Protein AF-A0A378MZR2-F1 (afdb_monomer)

Secondary structure (DSSP, 8-state):
----SBHHHHS-SSPPP---SSS--GGGS----SB-GGGHHHHHHHHTTS-HHHHHHHT-EEPPSSTTSPPEES---HHHHHHHHHHHHHHHHHHHHHHHHTTSS-HHHHHHHHHHHHHSS-HHHHHHHHHHHHHHT-S-HHHHHHHHHHHHHHHHHH-EEEE-TT-SSHHHHEEEE--HHHHHHHHHHHHHHIIIIISSHHHHHHHHHHT--

Foldseek 3Di:
DAALEEQVQFAFQDEDDDDPDPDDDCVSGADGDHHYPVCVVVSCVVCVVFDPQQSVLQHDWAQDPDSHHTIGGPFDWAVNLVVVLVVLLCLLQVLLLVCLVVVLDDLVLCVVLLVQQCVALAPPCVVCSVQQSDQCNDPDPVSVVVSSVVLSCVSVVQKDWDADVSGPDPRGGIHIDGDRRSVSNSVSSNVSSCVRPVVDPVNVVVVVVVPPD

Nearest PDB structures (foldseek):
  7lwz-assembly1_E  TM=9.507E-01  e=2.113E-16  Vibrio cholerae O1 biovar El Tor str. N16961
  7lwz-assembly1_A  TM=9.305E-01  e=2.373E-16  Vibrio cholerae O1 biovar El Tor str. N16961
  7lwz-assembly1_C  TM=9.428E-01  e=2.421E-15  Vibrio cholerae O1 biovar El Tor str. N16961
  7lwz-assembly1_D  TM=9.342E-01  e=4.326E-15  Vibrio cholerae O1 biovar El Tor str. N16961
  7lwz-assembly1_F  TM=9.477E-01  e=1.230E-14  Vibrio cholerae O1 biovar El Tor str. N16961

Sequence (213 aa):
MKYPALLSQTSPIEPAEMSEARHINLHHFPQSKGIFDDNNHFFEWVLAPLSEKDRRQFCTVQPNQDPKQPNKTQYKSLDCSIMELADDIAYGVHDLEDAIVGGMVTPQSWQNAEKLLAECQSDWVKQRLPEIREKLFSQHRYERKDVIGALVNHFITNVRWKALPEFDEPLLRYNAYLPESVACVLKILKDFVYQYVICDAKTQRVERKGNAF

Radius of gyration: 20.78 Å; Cα contacts (8 Å, |Δi|>4): 276; chains: 1; bounding box: 50×41×52 Å

Solvent-accessible surface area (backbone atoms only — not comparable to full-atom values): 11816 Å² total; per-residue (Å²): 92,65,46,48,40,42,32,84,74,12,41,35,82,46,63,68,80,85,69,91,56,99,68,82,67,63,89,70,54,69,83,55,61,42,39,56,66,92,48,43,70,60,52,51,58,71,48,62,84,50,52,74,65,42,45,56,59,44,44,35,66,46,77,45,93,50,49,58,38,40,22,42,60,75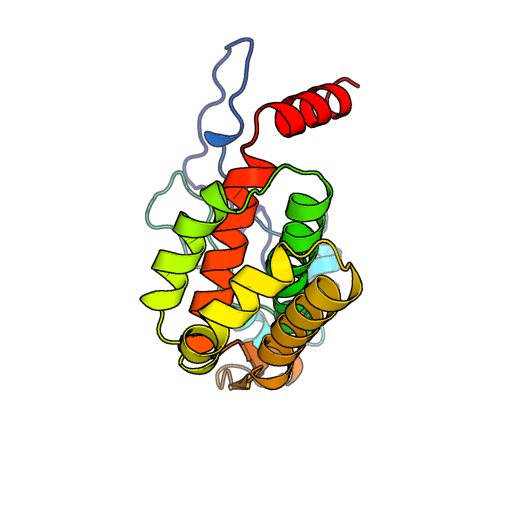,41,47,22,26,70,36,32,44,50,51,50,51,52,50,51,43,54,20,47,52,49,40,51,50,31,43,75,69,63,60,46,48,82,74,65,44,49,62,54,52,52,54,45,63,72,46,74,29,65,73,53,45,77,40,43,69,58,46,58,54,27,62,71,42,93,48,67,67,46,24,50,49,46,50,50,50,51,54,49,54,54,63,75,48,55,42,78,44,78,41,87,88,36,84,54,70,58,54,17,30,34,51,45,58,52,69,40,56,40,51,53,49,49,51,38,33,54,50,35,43,56,51,52,63,65,27,75,69,49,52,55,53,53,60,58,70,72,69,118

pLDDT: mean 88.22, std 13.67, range [34.03, 97.5]

Structure (mmCIF, N/CA/C/O backbone):
data_AF-A0A378MZR2-F1
#
_entry.id   AF-A0A378MZR2-F1
#
loop_
_atom_site.group_PDB
_atom_site.id
_atom_site.type_symbol
_atom_site.label_atom_id
_atom_site.label_alt_id
_atom_site.label_comp_id
_atom_site.label_asym_id
_atom_site.label_entity_id
_atom_site.label_seq_id
_atom_site.pdbx_PDB_ins_code
_atom_site.Cartn_x
_atom_site.Cartn_y
_atom_site.Cartn_z
_atom_site.occupancy
_atom_site.B_iso_or_equiv
_atom_site.auth_seq_id
_atom_site.auth_comp_id
_atom_site.auth_asym_id
_atom_site.auth_atom_id
_atom_site.pdbx_PDB_model_num
ATOM 1 N N . MET A 1 1 ? 12.060 -9.135 -7.998 1.00 89.56 1 MET A N 1
ATOM 2 C CA . MET A 1 1 ? 12.756 -7.828 -8.040 1.00 89.56 1 MET A CA 1
ATOM 3 C C . MET A 1 1 ? 11.763 -6.665 -7.992 1.00 89.56 1 MET A C 1
ATOM 5 O O . MET A 1 1 ? 10.862 -6.592 -8.823 1.00 89.56 1 MET A O 1
ATOM 9 N N . LYS A 1 2 ? 11.934 -5.766 -7.009 1.00 90.50 2 LYS A N 1
ATOM 10 C CA . LYS A 1 2 ? 11.019 -4.644 -6.717 1.00 90.50 2 LYS A CA 1
ATOM 11 C C . LYS A 1 2 ? 11.251 -3.419 -7.610 1.00 90.50 2 LYS A C 1
ATOM 13 O O . LYS A 1 2 ? 10.288 -2.823 -8.077 1.00 90.50 2 LYS A O 1
ATOM 18 N N . TYR A 1 3 ? 12.518 -3.077 -7.855 1.00 94.12 3 TYR A N 1
ATOM 19 C CA . TYR A 1 3 ? 12.933 -1.951 -8.699 1.00 94.12 3 TYR A CA 1
ATOM 20 C C . TYR A 1 3 ? 13.910 -2.458 -9.773 1.00 94.12 3 TYR A C 1
ATOM 22 O O . TYR A 1 3 ? 15.106 -2.552 -9.502 1.00 94.12 3 TYR A O 1
ATOM 30 N N . PRO A 1 4 ? 13.422 -2.855 -10.962 1.00 93.88 4 PRO A N 1
ATOM 31 C CA . PRO A 1 4 ? 14.244 -3.412 -12.038 1.00 93.88 4 PRO A CA 1
ATOM 32 C C . PRO A 1 4 ? 15.029 -2.358 -12.832 1.00 93.88 4 PRO A C 1
ATOM 34 O O . PRO A 1 4 ? 14.981 -2.336 -14.057 1.00 93.88 4 PRO A O 1
ATOM 37 N N . ALA A 1 5 ? 15.751 -1.475 -12.149 1.00 95.50 5 ALA A N 1
ATOM 38 C CA . ALA A 1 5 ? 16.584 -0.456 -12.779 1.00 95.50 5 ALA A CA 1
ATOM 39 C C . ALA A 1 5 ? 17.803 -0.132 -11.917 1.00 95.50 5 ALA A C 1
ATOM 41 O O . ALA A 1 5 ? 17.780 -0.315 -10.694 1.00 95.50 5 ALA A O 1
ATOM 42 N N . LEU A 1 6 ? 18.846 0.391 -12.558 1.00 95.25 6 LEU A N 1
ATOM 43 C CA . LEU A 1 6 ? 20.007 0.923 -11.852 1.00 95.25 6 LEU A CA 1
ATOM 44 C C . LEU A 1 6 ? 19.692 2.291 -11.232 1.00 95.25 6 LEU A C 1
ATOM 46 O O . LEU A 1 6 ? 18.785 3.014 -11.664 1.00 95.25 6 LEU A O 1
ATOM 50 N N . LEU A 1 7 ? 20.443 2.660 -10.198 1.00 92.88 7 LEU A N 1
ATOM 51 C CA . LEU A 1 7 ? 20.248 3.918 -9.484 1.00 92.88 7 LEU A CA 1
ATOM 52 C C . LEU A 1 7 ? 20.546 5.126 -10.383 1.00 92.88 7 LEU A C 1
ATOM 54 O O . LEU A 1 7 ? 19.802 6.108 -10.351 1.00 92.88 7 LEU A O 1
ATOM 58 N N . SER A 1 8 ? 21.555 5.029 -11.251 1.00 92.19 8 SER A N 1
ATOM 59 C CA . SER A 1 8 ? 21.836 6.026 -12.295 1.00 92.19 8 SER A CA 1
ATOM 60 C C . SER A 1 8 ? 20.644 6.329 -13.212 1.00 92.19 8 SER A C 1
ATOM 62 O O . SER A 1 8 ? 20.465 7.469 -13.629 1.00 92.19 8 SER A O 1
ATOM 64 N N . GLN A 1 9 ? 19.789 5.343 -13.494 1.00 91.44 9 GLN A N 1
ATOM 65 C CA . GLN A 1 9 ? 18.628 5.491 -14.384 1.00 91.44 9 GLN A CA 1
ATOM 66 C C . GLN A 1 9 ? 17.405 6.087 -13.673 1.00 91.44 9 GLN A C 1
ATOM 68 O O . GLN A 1 9 ? 16.523 6.677 -14.302 1.00 91.44 9 GLN A O 1
ATOM 73 N N . THR A 1 10 ? 17.334 5.910 -12.354 1.00 92.44 10 THR A N 1
ATOM 74 C CA . THR A 1 10 ? 16.197 6.343 -11.530 1.00 92.44 10 THR A CA 1
ATOM 75 C C . THR A 1 10 ? 16.447 7.660 -10.804 1.00 92.44 10 THR A C 1
ATOM 77 O O . THR A 1 10 ? 15.516 8.226 -10.232 1.00 92.44 10 THR A O 1
ATOM 80 N N . SER A 1 11 ? 17.673 8.178 -10.853 1.00 90.06 11 SER A N 1
ATOM 81 C CA . SER A 1 11 ? 18.037 9.433 -10.203 1.00 90.06 11 SER A CA 1
ATOM 82 C C . SER A 1 11 ? 17.423 10.658 -10.893 1.00 90.06 11 SER A C 1
ATOM 84 O O . SER A 1 11 ? 17.196 10.618 -12.105 1.00 90.06 11 SER A O 1
ATOM 86 N N . PRO A 1 12 ? 17.132 11.740 -10.138 1.00 88.06 12 PRO A N 1
ATOM 87 C CA . PRO A 1 12 ? 16.686 13.001 -10.715 1.00 88.06 12 PRO A CA 1
ATOM 88 C C . PRO A 1 12 ? 17.679 13.526 -11.748 1.00 88.06 12 PRO A C 1
ATOM 90 O O . PRO A 1 12 ? 18.891 13.397 -11.572 1.00 88.06 12 PRO A O 1
ATOM 93 N N . ILE A 1 13 ? 17.156 14.162 -12.792 1.00 85.62 13 ILE A N 1
ATOM 94 C CA . ILE A 1 13 ? 17.975 14.821 -13.816 1.00 85.62 13 ILE A CA 1
ATOM 95 C C . ILE A 1 13 ? 18.634 16.072 -13.219 1.00 85.62 13 ILE A C 1
ATOM 97 O O . ILE A 1 13 ? 19.802 16.344 -13.481 1.00 85.62 13 ILE A O 1
ATOM 101 N N . GLU A 1 14 ? 17.896 16.796 -12.374 1.00 85.00 14 GLU A N 1
ATOM 102 C CA . GLU A 1 14 ? 18.355 17.985 -11.655 1.00 85.00 14 GLU A CA 1
ATOM 103 C C . GLU A 1 14 ? 18.292 17.735 -10.139 1.00 85.00 14 GLU A C 1
ATOM 105 O O . GLU A 1 14 ? 17.312 18.107 -9.486 1.00 85.00 14 GLU A O 1
ATOM 110 N N . PRO A 1 15 ? 19.291 17.056 -9.547 1.00 78.12 15 PRO A N 1
ATOM 111 C CA . PRO A 1 15 ? 19.283 16.766 -8.119 1.00 78.12 15 PRO A CA 1
ATOM 112 C C . PRO A 1 15 ? 19.264 18.054 -7.287 1.00 78.12 15 PRO A C 1
ATOM 114 O O . PRO A 1 15 ? 19.884 19.056 -7.640 1.00 78.12 15 PRO A O 1
ATOM 117 N N . ALA A 1 16 ? 18.547 18.016 -6.160 1.00 74.31 16 ALA A N 1
ATOM 118 C CA . ALA A 1 16 ? 18.492 19.137 -5.231 1.00 74.31 16 ALA A CA 1
ATOM 119 C C . ALA A 1 16 ? 19.903 19.507 -4.748 1.00 74.31 16 ALA A C 1
ATOM 121 O O . ALA A 1 16 ? 20.673 18.642 -4.325 1.00 74.31 16 ALA A O 1
ATOM 122 N N . GLU A 1 17 ? 20.235 20.796 -4.795 1.00 72.88 17 GLU A N 1
ATOM 123 C CA . GLU A 1 17 ? 21.532 21.279 -4.335 1.00 72.88 17 GLU A CA 1
ATOM 124 C C . GLU A 1 17 ? 21.659 21.120 -2.817 1.00 72.88 17 GLU A C 1
ATOM 126 O O . GLU A 1 17 ? 20.775 21.494 -2.037 1.00 72.88 17 GLU A O 1
ATOM 131 N N . MET A 1 18 ? 22.790 20.565 -2.383 1.00 64.62 18 MET A N 1
ATOM 132 C CA . MET A 1 18 ? 23.126 20.500 -0.969 1.00 64.62 18 MET A CA 1
ATOM 133 C C . MET A 1 18 ? 23.506 21.894 -0.472 1.00 64.62 18 MET A C 1
ATOM 135 O O . MET A 1 18 ? 24.560 22.423 -0.803 1.00 64.62 18 MET A O 1
ATOM 139 N N . SER A 1 19 ? 22.635 22.485 0.342 1.00 64.12 19 SER A N 1
ATOM 140 C CA . SER A 1 19 ? 22.943 23.702 1.095 1.00 64.12 19 SER A CA 1
ATOM 141 C C . SER A 1 19 ? 24.111 23.451 2.061 1.00 64.12 19 SER A C 1
ATOM 143 O O . SER A 1 19 ? 24.103 22.457 2.784 1.00 64.12 19 SER A O 1
ATOM 145 N N . GLU A 1 20 ? 25.067 24.385 2.147 1.00 63.41 20 GLU A N 1
ATOM 146 C CA . GLU A 1 20 ? 26.157 24.392 3.147 1.00 63.41 20 GLU A CA 1
ATOM 147 C C . GLU A 1 20 ? 25.665 24.626 4.595 1.00 63.41 20 GLU A C 1
ATOM 149 O O . GLU A 1 20 ? 26.455 24.791 5.529 1.00 63.41 20 GLU A O 1
ATOM 154 N N . ALA A 1 21 ? 24.348 24.676 4.819 1.00 65.44 21 ALA A N 1
ATOM 155 C CA . ALA A 1 21 ? 23.778 24.816 6.148 1.00 65.44 21 ALA A CA 1
ATOM 156 C C . ALA A 1 21 ? 24.172 23.636 7.053 1.00 65.44 21 ALA A C 1
ATOM 158 O O . ALA A 1 21 ? 24.168 22.475 6.652 1.00 65.44 21 ALA A O 1
ATOM 159 N N . ARG A 1 22 ? 24.407 23.925 8.341 1.00 65.56 22 ARG A N 1
ATOM 160 C CA . ARG A 1 22 ? 24.734 22.918 9.374 1.00 65.56 22 ARG A CA 1
ATOM 161 C C . ARG A 1 22 ? 23.663 21.831 9.561 1.00 65.56 22 ARG A C 1
ATOM 163 O O . ARG A 1 22 ? 23.911 20.855 10.263 1.00 65.56 22 ARG A O 1
ATOM 170 N N . HIS A 1 23 ? 22.477 22.006 8.978 1.00 63.06 23 HIS A N 1
ATOM 171 C CA . HIS A 1 23 ? 21.355 21.083 9.090 1.00 63.06 23 HIS A CA 1
ATOM 172 C C . HIS A 1 23 ? 20.750 20.805 7.715 1.00 63.06 23 HIS A C 1
ATOM 174 O O . HIS A 1 23 ? 20.243 21.710 7.054 1.00 63.06 23 HIS A O 1
ATOM 180 N N . ILE A 1 24 ? 20.769 19.531 7.322 1.00 67.81 24 ILE A N 1
ATOM 181 C CA . ILE A 1 24 ? 20.172 19.034 6.083 1.00 67.81 24 ILE A CA 1
ATOM 182 C C . ILE A 1 24 ? 18.757 18.551 6.404 1.00 67.81 24 ILE A C 1
ATOM 184 O O . ILE A 1 24 ? 18.571 17.657 7.231 1.00 67.81 24 ILE A O 1
ATOM 188 N N . ASN A 1 25 ? 17.748 19.129 5.750 1.00 69.31 25 ASN A N 1
ATOM 189 C CA . ASN A 1 25 ? 16.393 18.588 5.797 1.00 69.31 25 ASN A CA 1
ATOM 190 C C . ASN A 1 25 ? 16.256 17.490 4.734 1.00 69.31 25 ASN A C 1
ATOM 192 O O . ASN A 1 25 ? 16.157 17.794 3.546 1.00 69.31 25 ASN A O 1
ATOM 196 N N . LEU A 1 26 ? 16.235 16.221 5.158 1.00 68.88 26 LEU A N 1
ATOM 197 C CA . LEU A 1 26 ? 16.118 15.080 4.243 1.00 68.88 26 LEU A CA 1
ATOM 198 C C . LEU A 1 26 ? 14.820 15.084 3.421 1.00 68.88 26 LEU A C 1
ATOM 200 O O . LEU A 1 26 ? 14.815 14.528 2.329 1.00 68.88 26 LEU A O 1
ATOM 204 N N . HIS A 1 27 ? 13.748 15.749 3.870 1.00 68.56 27 HIS A N 1
ATOM 205 C CA . HIS A 1 27 ? 12.520 15.863 3.071 1.00 68.56 27 HIS A CA 1
ATOM 206 C C . HIS A 1 27 ? 12.718 16.657 1.771 1.00 68.56 27 HIS A C 1
ATOM 208 O O . HIS A 1 27 ? 11.895 16.542 0.866 1.00 68.56 27 HIS A O 1
ATOM 214 N N . HIS A 1 28 ? 13.793 17.445 1.655 1.00 70.38 28 HIS A N 1
ATOM 215 C CA . HIS A 1 28 ? 14.139 18.166 0.427 1.00 70.38 28 HIS A CA 1
ATOM 216 C C . HIS A 1 28 ? 14.930 17.315 -0.581 1.00 70.38 28 HIS A C 1
ATOM 218 O O . HIS A 1 28 ? 15.128 17.757 -1.709 1.00 70.38 28 HIS A O 1
ATOM 224 N N . PHE A 1 29 ? 15.362 16.108 -0.200 1.00 74.75 29 PHE A N 1
ATOM 225 C CA . PHE A 1 29 ? 16.136 15.204 -1.049 1.00 74.75 29 PHE A CA 1
ATOM 226 C C . PHE A 1 29 ? 15.290 13.972 -1.379 1.00 74.75 29 PHE A C 1
ATOM 228 O O . PHE A 1 29 ? 15.210 13.040 -0.571 1.00 74.75 29 PHE A O 1
ATOM 235 N N . PRO A 1 30 ? 14.612 13.951 -2.538 1.00 76.25 30 PRO A N 1
ATOM 236 C CA . PRO A 1 30 ? 13.760 12.830 -2.888 1.00 76.25 30 PRO A CA 1
ATOM 237 C C . PRO A 1 30 ? 14.604 11.569 -3.114 1.00 76.25 30 PRO A C 1
ATOM 239 O O . PRO A 1 30 ? 15.633 11.593 -3.786 1.00 76.25 30 PRO A O 1
ATOM 242 N N . GLN A 1 31 ? 14.171 10.452 -2.530 1.00 82.56 31 GLN A N 1
ATOM 243 C CA . GLN A 1 31 ? 14.927 9.201 -2.561 1.00 82.56 31 GLN A CA 1
ATOM 244 C C . GLN A 1 31 ? 14.685 8.429 -3.863 1.00 82.56 31 GLN A C 1
ATOM 246 O O . GLN A 1 31 ? 13.579 7.937 -4.110 1.00 82.56 31 GLN A O 1
ATOM 251 N N . SER A 1 32 ? 15.740 8.278 -4.665 1.00 88.06 32 SER A N 1
ATOM 252 C CA . SER A 1 32 ? 15.775 7.372 -5.818 1.00 88.06 32 SER A CA 1
ATOM 253 C C . SER A 1 32 ? 15.721 5.916 -5.365 1.00 88.06 32 SER A C 1
ATOM 255 O O . SER A 1 32 ? 16.267 5.555 -4.321 1.00 88.06 32 SER A O 1
ATOM 257 N N . LYS A 1 33 ? 15.074 5.059 -6.158 1.00 91.12 33 LYS A N 1
ATOM 258 C CA . LYS A 1 33 ? 14.960 3.629 -5.860 1.00 91.12 33 LYS A CA 1
ATOM 259 C C . LYS A 1 33 ? 15.452 2.817 -7.045 1.00 91.12 33 LYS A C 1
ATOM 261 O O . LYS A 1 33 ? 14.874 2.890 -8.122 1.00 91.12 33 LYS A O 1
ATOM 266 N N . GLY A 1 34 ? 16.480 2.015 -6.815 1.00 92.31 34 GLY A N 1
ATOM 267 C CA . GLY A 1 34 ? 17.105 1.178 -7.828 1.00 92.31 34 GLY A CA 1
ATOM 268 C C . GLY A 1 34 ? 18.233 0.357 -7.223 1.00 92.31 34 GLY A C 1
ATOM 269 O O . GLY A 1 34 ? 18.500 0.430 -6.021 1.00 92.31 34 GLY A O 1
ATOM 270 N N . ILE A 1 35 ? 18.881 -0.439 -8.059 1.00 93.12 35 ILE A N 1
ATOM 271 C CA . ILE A 1 35 ? 20.064 -1.214 -7.693 1.00 93.12 35 ILE A CA 1
ATOM 272 C C . ILE A 1 35 ? 21.293 -0.329 -7.894 1.00 93.12 35 ILE A C 1
ATOM 274 O O . ILE A 1 35 ? 21.396 0.361 -8.905 1.00 93.12 35 ILE A O 1
ATOM 278 N N . PHE A 1 36 ? 22.222 -0.326 -6.936 1.00 93.44 36 PHE A N 1
ATOM 279 C CA . PHE A 1 36 ? 23.478 0.411 -7.090 1.00 93.44 36 PHE A CA 1
ATOM 280 C C . PHE A 1 36 ? 24.229 -0.042 -8.343 1.00 93.44 36 PHE A C 1
ATOM 282 O O . PHE A 1 36 ? 24.318 -1.240 -8.608 1.00 93.44 36 PHE A O 1
ATOM 289 N N . ASP A 1 37 ? 24.804 0.909 -9.072 1.00 93.00 37 ASP A N 1
ATOM 290 C CA . ASP A 1 37 ? 25.535 0.656 -10.314 1.00 93.00 37 ASP A CA 1
ATOM 291 C C . ASP A 1 37 ? 26.707 -0.330 -10.128 1.00 93.00 37 ASP A C 1
ATOM 293 O O . ASP A 1 37 ? 26.924 -1.194 -10.976 1.00 93.00 37 ASP A O 1
ATOM 297 N N . ASP A 1 38 ? 27.376 -0.319 -8.971 1.00 94.56 38 ASP A N 1
ATOM 298 C CA . ASP A 1 38 ? 28.432 -1.290 -8.625 1.00 94.56 38 ASP A CA 1
ATOM 299 C C . ASP A 1 38 ? 27.918 -2.745 -8.566 1.00 94.56 38 ASP A C 1
ATOM 301 O O . ASP A 1 38 ? 28.654 -3.707 -8.804 1.00 94.56 38 ASP A O 1
ATOM 305 N N . ASN A 1 39 ? 26.619 -2.923 -8.313 1.00 93.00 39 ASN A N 1
ATOM 306 C CA . ASN A 1 39 ? 25.945 -4.219 -8.277 1.00 93.00 39 ASN A CA 1
ATOM 307 C C . ASN A 1 39 ? 25.349 -4.620 -9.636 1.00 93.00 39 ASN A C 1
ATOM 309 O O . ASN A 1 39 ? 24.571 -5.575 -9.702 1.00 93.00 39 ASN A O 1
ATOM 313 N N . ASN A 1 40 ? 25.721 -3.943 -10.729 1.00 93.12 40 ASN A N 1
ATOM 314 C CA . ASN A 1 40 ? 25.204 -4.248 -12.063 1.00 93.12 40 ASN A CA 1
ATOM 315 C C . ASN A 1 40 ? 25.435 -5.715 -12.465 1.00 93.12 40 ASN A C 1
ATOM 317 O O . ASN A 1 40 ? 24.577 -6.340 -13.068 1.00 93.12 40 ASN A O 1
ATOM 321 N N . HIS A 1 41 ? 26.553 -6.320 -12.065 1.00 94.50 41 HIS A N 1
ATOM 322 C CA . HIS A 1 41 ? 26.814 -7.731 -12.355 1.00 94.50 41 HIS A CA 1
ATOM 323 C C . HIS A 1 41 ? 25.779 -8.681 -11.716 1.00 94.50 41 HIS A C 1
ATOM 325 O O . HIS A 1 41 ? 25.360 -9.645 -12.355 1.00 94.50 41 HIS A O 1
ATOM 331 N N . PHE A 1 42 ? 25.311 -8.394 -10.494 1.00 93.56 42 PHE A N 1
ATOM 332 C CA . PHE A 1 42 ? 24.213 -9.140 -9.870 1.00 93.56 42 PHE A CA 1
ATOM 333 C C . PHE A 1 42 ? 22.877 -8.858 -10.556 1.00 93.56 42 PHE A C 1
ATOM 335 O O . PHE A 1 42 ? 22.073 -9.771 -10.725 1.00 93.56 42 PHE A O 1
ATOM 342 N N . PHE A 1 43 ? 22.643 -7.609 -10.962 1.00 94.00 43 PHE A N 1
ATOM 343 C CA . PHE A 1 43 ? 21.446 -7.228 -11.706 1.00 94.00 43 PHE A CA 1
ATOM 344 C C . PHE A 1 43 ? 21.336 -8.005 -13.023 1.00 94.00 43 PHE A C 1
ATOM 346 O O . PHE A 1 43 ? 20.330 -8.671 -13.261 1.00 94.00 43 PHE A O 1
ATOM 353 N N . GLU A 1 44 ? 22.402 -8.012 -13.820 1.00 94.50 44 GLU A N 1
ATOM 354 C CA . GLU A 1 44 ? 22.496 -8.771 -15.067 1.00 94.50 44 GLU A CA 1
ATOM 355 C C . GLU A 1 44 ? 22.331 -10.275 -14.835 1.00 94.50 44 GLU A C 1
ATOM 357 O O . GLU A 1 44 ? 21.604 -10.934 -15.576 1.00 94.50 44 GLU A O 1
ATOM 362 N N . TRP A 1 45 ? 22.943 -10.819 -13.778 1.00 95.81 45 TRP A N 1
ATOM 363 C CA . TRP A 1 45 ? 22.802 -12.231 -13.424 1.00 95.81 45 TRP A CA 1
ATOM 364 C C . TRP A 1 45 ? 21.349 -12.620 -13.111 1.00 95.81 45 TRP A C 1
ATOM 366 O O . TRP A 1 45 ? 20.881 -13.650 -13.595 1.00 95.81 45 TRP A O 1
ATOM 376 N N . VAL A 1 46 ? 20.606 -11.793 -12.365 1.00 94.19 46 VAL A N 1
ATOM 377 C CA . VAL A 1 46 ? 19.187 -12.060 -12.061 1.00 94.19 46 VAL A CA 1
ATOM 378 C C . VAL A 1 46 ? 18.307 -11.964 -13.311 1.00 94.19 46 VAL A C 1
ATOM 380 O O . VAL A 1 46 ? 17.320 -12.690 -13.417 1.00 94.19 46 VAL A O 1
ATOM 383 N N . LEU A 1 47 ? 18.649 -11.088 -14.258 1.00 94.44 47 LEU A N 1
ATOM 384 C CA . LEU A 1 47 ? 17.896 -10.913 -15.503 1.00 94.44 47 LEU A CA 1
ATOM 385 C C . LEU A 1 47 ? 18.271 -11.925 -16.594 1.00 94.44 47 LEU A C 1
ATOM 387 O O . LEU A 1 47 ? 17.515 -12.073 -17.551 1.00 94.44 47 LEU A O 1
ATOM 391 N N . ALA A 1 48 ? 19.404 -12.620 -16.463 1.00 95.44 48 ALA A N 1
ATOM 392 C CA . ALA A 1 48 ? 19.920 -13.561 -17.457 1.00 95.44 48 ALA A CA 1
ATOM 393 C C . ALA A 1 48 ? 18.935 -14.666 -17.899 1.00 95.44 48 ALA A C 1
ATOM 395 O O . ALA A 1 48 ? 18.982 -15.038 -19.071 1.00 95.44 48 ALA A O 1
ATOM 396 N N . PRO A 1 49 ? 18.040 -15.196 -17.037 1.00 94.12 49 PRO A N 1
ATOM 397 C CA . PRO A 1 49 ? 17.059 -16.200 -17.453 1.00 94.12 49 PRO A CA 1
ATOM 398 C C . PRO A 1 49 ? 15.905 -15.644 -18.300 1.00 94.12 49 PRO A C 1
ATOM 400 O O . PRO A 1 49 ? 15.174 -16.422 -18.908 1.00 94.12 49 PRO A O 1
ATOM 403 N N . LEU A 1 50 ? 15.697 -14.323 -18.309 1.00 95.06 50 LEU A N 1
ATOM 404 C CA . LEU A 1 50 ? 14.568 -13.695 -18.991 1.00 95.06 50 LEU A CA 1
ATOM 405 C C . LEU A 1 50 ? 14.811 -13.601 -20.499 1.00 95.06 50 LEU A C 1
ATOM 407 O O . LEU A 1 50 ? 15.938 -13.427 -20.964 1.00 95.06 50 LEU A O 1
ATOM 411 N N . SER A 1 51 ? 13.725 -13.625 -21.273 1.00 95.94 51 SER A N 1
ATOM 412 C CA . SER A 1 51 ? 13.794 -13.301 -22.698 1.00 95.94 51 SER A CA 1
ATOM 413 C C . SER A 1 51 ? 14.259 -11.851 -22.905 1.00 95.94 51 SER A C 1
ATOM 415 O O . SER A 1 51 ? 14.017 -10.982 -22.065 1.00 95.94 51 SER A O 1
ATOM 417 N N . GLU A 1 52 ? 14.888 -11.540 -24.046 1.00 94.81 52 GLU A N 1
ATOM 418 C CA . GLU A 1 52 ? 15.290 -10.152 -24.340 1.00 94.81 52 GLU A CA 1
ATOM 419 C C . GLU A 1 52 ? 14.101 -9.183 -24.313 1.00 94.81 52 GLU A C 1
ATOM 421 O O . GLU A 1 52 ? 14.234 -8.039 -23.870 1.00 94.81 52 GLU A O 1
ATOM 426 N N . LYS A 1 53 ? 12.936 -9.647 -24.778 1.00 95.62 53 LYS A N 1
ATOM 427 C CA . LYS A 1 53 ? 11.681 -8.894 -24.759 1.00 95.62 53 LYS A CA 1
ATOM 428 C C . LYS A 1 53 ? 11.264 -8.584 -23.321 1.00 95.62 53 LYS A C 1
ATOM 430 O O . LYS A 1 53 ? 11.086 -7.412 -22.992 1.00 95.62 53 LYS A O 1
ATOM 435 N N . ASP A 1 54 ? 11.161 -9.608 -22.474 1.00 95.38 54 ASP A N 1
ATOM 436 C CA . ASP A 1 54 ? 10.751 -9.444 -21.077 1.00 95.38 54 ASP A CA 1
ATOM 437 C C . ASP A 1 54 ? 11.744 -8.582 -20.311 1.00 95.38 54 ASP A C 1
ATOM 439 O O . ASP A 1 54 ? 11.333 -7.704 -19.562 1.00 95.38 54 ASP A O 1
ATOM 443 N N . ARG A 1 55 ? 13.049 -8.763 -20.539 1.00 95.19 55 ARG A N 1
ATOM 444 C CA . ARG A 1 55 ? 14.086 -7.955 -19.897 1.00 95.19 55 ARG A CA 1
ATOM 445 C C . ARG A 1 55 ? 13.951 -6.473 -20.251 1.00 95.19 55 ARG A C 1
ATOM 447 O O . ARG A 1 55 ? 13.961 -5.635 -19.353 1.00 95.19 55 ARG A O 1
ATOM 454 N N . ARG A 1 56 ? 13.793 -6.136 -21.538 1.00 94.50 56 ARG A N 1
ATOM 455 C CA . ARG A 1 56 ? 13.596 -4.739 -21.972 1.00 94.50 56 ARG A CA 1
ATOM 456 C C . ARG A 1 56 ? 12.327 -4.144 -21.373 1.00 94.50 56 ARG A C 1
ATOM 458 O O . ARG A 1 56 ? 12.370 -3.031 -20.859 1.00 94.50 56 ARG A O 1
ATOM 465 N N . GLN A 1 57 ? 11.227 -4.894 -21.401 1.00 95.12 57 GLN A N 1
ATOM 466 C CA . GLN A 1 57 ? 9.959 -4.441 -20.841 1.00 95.12 57 GLN A CA 1
ATOM 467 C C . GLN A 1 57 ? 10.065 -4.237 -19.326 1.00 95.12 57 GLN A C 1
ATOM 469 O O . GLN A 1 57 ? 9.684 -3.186 -18.815 1.00 95.12 57 GLN A O 1
ATOM 474 N N . PHE A 1 58 ? 10.633 -5.207 -18.610 1.00 95.44 58 PHE A N 1
ATOM 475 C CA . PHE A 1 58 ? 10.745 -5.203 -17.156 1.00 95.44 58 PHE A CA 1
ATOM 476 C C . PHE A 1 58 ? 11.595 -4.038 -16.653 1.00 95.44 58 PHE A C 1
ATOM 478 O O . PHE A 1 58 ? 11.209 -3.381 -15.689 1.00 95.44 58 PHE A O 1
ATOM 485 N N . CYS A 1 59 ? 12.687 -3.721 -17.353 1.00 95.44 59 CYS A N 1
ATOM 486 C CA . CYS A 1 59 ? 13.581 -2.611 -17.026 1.00 95.44 59 CYS A CA 1
ATOM 487 C C . CYS A 1 59 ? 13.089 -1.232 -17.498 1.00 95.44 59 CYS A C 1
ATOM 489 O O . CYS A 1 59 ? 13.855 -0.268 -17.481 1.00 95.44 59 CYS A O 1
ATOM 491 N N . THR A 1 60 ? 11.825 -1.105 -17.914 1.00 95.88 60 THR A N 1
ATOM 492 C CA . THR A 1 60 ? 11.267 0.187 -18.331 1.00 95.88 60 THR A CA 1
ATOM 493 C C . THR A 1 60 ? 11.185 1.151 -17.148 1.00 95.88 60 THR A C 1
ATOM 495 O O . THR A 1 60 ? 10.542 0.880 -16.124 1.00 95.88 60 THR A O 1
ATOM 498 N N . VAL A 1 61 ? 11.808 2.316 -17.322 1.00 95.06 61 VAL A N 1
ATOM 499 C CA . VAL A 1 61 ? 11.777 3.435 -16.379 1.00 95.06 61 VAL A CA 1
ATOM 500 C C . VAL A 1 61 ? 10.905 4.543 -16.956 1.00 95.06 61 VAL A C 1
ATOM 502 O O . VAL A 1 61 ? 11.131 5.017 -18.068 1.00 95.06 61 VAL A O 1
ATOM 505 N N . GLN A 1 62 ? 9.907 4.964 -16.187 1.00 94.12 62 GLN A N 1
ATOM 506 C CA . GLN A 1 62 ? 9.065 6.102 -16.509 1.00 94.12 62 GLN A CA 1
ATOM 507 C C . GLN A 1 62 ? 9.704 7.380 -15.944 1.00 94.12 62 GLN A C 1
ATOM 509 O O . GLN A 1 62 ? 9.873 7.480 -14.720 1.00 94.12 62 GLN A O 1
ATOM 514 N N . PRO A 1 63 ? 10.057 8.356 -16.799 1.00 90.75 63 PRO A N 1
ATOM 515 C CA . PRO A 1 63 ? 10.623 9.611 -16.338 1.00 90.75 63 PRO A CA 1
ATOM 516 C C . PRO A 1 63 ? 9.601 10.403 -15.524 1.00 90.75 63 PRO A C 1
ATOM 518 O O . PRO A 1 63 ? 8.397 10.371 -15.804 1.00 90.75 63 PRO A O 1
ATOM 521 N N . ASN A 1 64 ? 10.083 11.111 -14.507 1.00 90.50 64 ASN A N 1
ATOM 522 C CA . ASN A 1 64 ? 9.239 12.027 -13.755 1.00 90.50 64 ASN A CA 1
ATOM 523 C C . ASN A 1 64 ? 8.978 13.306 -14.567 1.00 90.50 64 ASN A C 1
ATOM 525 O O . ASN A 1 64 ? 9.823 13.734 -15.349 1.00 90.50 64 ASN A O 1
ATOM 529 N N . GLN A 1 65 ? 7.803 13.916 -14.390 1.00 89.88 65 GLN A N 1
ATOM 530 C CA . GLN A 1 65 ? 7.492 15.201 -15.027 1.00 89.88 65 GLN A CA 1
ATOM 531 C C . GLN A 1 65 ? 8.288 16.350 -14.399 1.00 89.88 65 GLN A C 1
ATOM 533 O O . GLN A 1 65 ? 8.609 17.316 -15.085 1.00 89.88 65 GLN A O 1
ATOM 538 N N . ASP A 1 66 ? 8.601 16.242 -13.106 1.00 89.12 66 ASP A N 1
ATOM 539 C CA . ASP A 1 66 ? 9.485 17.171 -12.411 1.00 89.12 66 ASP A CA 1
ATOM 540 C C . ASP A 1 66 ? 10.933 16.651 -12.494 1.00 89.12 66 ASP A C 1
ATOM 542 O O . ASP A 1 66 ? 11.214 15.586 -11.932 1.00 89.12 66 ASP A O 1
ATOM 546 N N . PRO A 1 67 ? 11.865 17.370 -13.152 1.00 86.38 67 PRO A N 1
ATOM 547 C CA . PRO A 1 67 ? 13.257 16.935 -13.302 1.00 86.38 67 PRO A CA 1
ATOM 548 C C . PRO A 1 67 ? 14.008 16.826 -11.968 1.00 86.38 67 PRO A C 1
ATOM 550 O O . PRO A 1 67 ? 15.042 16.155 -11.909 1.00 86.38 67 PRO A O 1
ATOM 553 N N . LYS A 1 68 ? 13.486 17.440 -10.897 1.00 86.81 68 LYS A N 1
ATOM 554 C CA . LYS A 1 68 ? 14.038 17.353 -9.538 1.00 86.81 68 LYS A CA 1
ATOM 555 C C . LYS A 1 68 ? 13.611 16.094 -8.794 1.00 86.81 68 LYS A C 1
ATOM 557 O O . LYS A 1 68 ? 14.148 15.798 -7.727 1.00 86.81 68 LYS A O 1
ATOM 562 N N . GLN A 1 69 ? 12.649 15.351 -9.331 1.00 89.00 69 GLN A N 1
ATOM 563 C CA . GLN A 1 69 ? 12.133 14.128 -8.732 1.00 89.00 69 GLN A CA 1
ATOM 564 C C . GLN A 1 69 ? 12.715 12.888 -9.423 1.00 89.00 69 GLN A C 1
ATOM 566 O O . GLN A 1 69 ? 12.962 12.904 -10.628 1.00 89.00 69 GLN A O 1
ATOM 571 N N . PRO A 1 70 ? 12.906 11.779 -8.688 1.00 90.56 70 PRO A N 1
ATOM 572 C CA . PRO A 1 70 ? 13.430 10.548 -9.252 1.00 90.56 70 PRO A CA 1
ATOM 573 C C . PRO A 1 7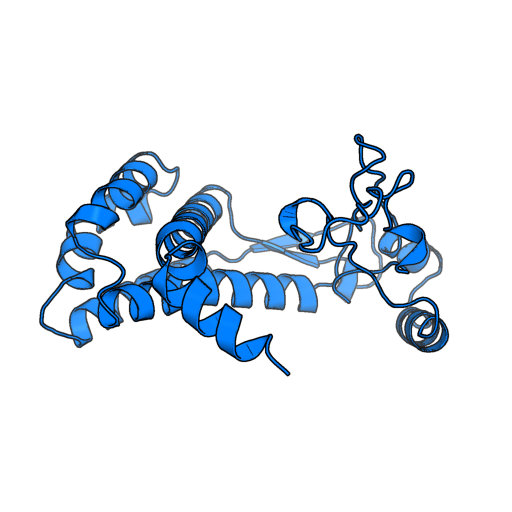0 ? 12.441 9.924 -10.240 1.00 90.56 70 PRO A C 1
ATOM 575 O O . PRO A 1 70 ? 11.213 9.992 -10.063 1.00 90.56 70 PRO A O 1
ATOM 578 N N . ASN A 1 71 ? 12.997 9.268 -11.257 1.00 92.69 71 ASN A N 1
ATOM 579 C CA . ASN A 1 71 ? 12.238 8.449 -12.194 1.00 92.69 71 ASN A CA 1
ATOM 580 C C . ASN A 1 71 ? 11.766 7.163 -11.500 1.00 92.69 71 ASN A C 1
ATOM 582 O O . ASN A 1 71 ? 12.335 6.726 -10.495 1.00 92.69 71 ASN A O 1
ATOM 586 N N . LYS A 1 72 ? 10.714 6.533 -12.028 1.00 92.75 72 LYS A N 1
ATOM 587 C CA . LYS A 1 72 ? 10.088 5.359 -11.399 1.00 92.75 72 LYS A CA 1
ATOM 588 C C . LYS A 1 72 ? 10.142 4.148 -12.313 1.00 92.75 72 LYS A C 1
ATOM 590 O O . LYS A 1 72 ? 9.871 4.255 -13.503 1.00 92.75 72 LYS A O 1
ATOM 595 N N . THR A 1 73 ? 10.440 2.979 -11.754 1.00 93.81 73 THR A N 1
ATOM 596 C CA . THR A 1 73 ? 10.273 1.720 -12.488 1.00 93.81 73 THR A CA 1
ATOM 597 C C . THR A 1 73 ? 8.794 1.442 -12.718 1.00 93.81 73 THR A C 1
ATOM 599 O O . THR A 1 73 ? 7.965 1.677 -11.835 1.00 93.81 73 THR A O 1
ATOM 602 N N . GLN A 1 74 ? 8.457 0.942 -13.905 1.00 93.50 74 GLN A N 1
ATOM 603 C CA . GLN A 1 74 ? 7.065 0.672 -14.265 1.00 93.50 74 GLN A CA 1
ATOM 604 C C . GLN A 1 74 ? 6.570 -0.676 -13.725 1.00 93.50 74 GLN A C 1
ATOM 606 O O . GLN A 1 74 ? 5.400 -0.809 -13.364 1.00 93.50 74 GLN A O 1
ATOM 611 N N . TYR A 1 75 ? 7.461 -1.664 -13.653 1.00 94.94 75 TYR A N 1
ATOM 612 C CA . TYR A 1 75 ? 7.112 -3.044 -13.333 1.00 94.94 75 TYR A CA 1
ATOM 613 C C . TYR A 1 75 ? 7.814 -3.543 -12.076 1.00 94.94 75 TYR A C 1
ATOM 615 O O . TYR A 1 75 ? 8.841 -3.016 -11.642 1.00 94.94 75 TYR A O 1
ATOM 623 N N . LYS A 1 76 ? 7.230 -4.590 -11.499 1.00 94.75 76 LYS A N 1
ATOM 624 C CA . LYS A 1 76 ? 7.788 -5.397 -10.417 1.00 94.75 76 LYS A CA 1
ATOM 625 C C . LYS A 1 76 ? 7.342 -6.840 -10.610 1.00 94.75 76 LYS A C 1
ATOM 627 O O . LYS A 1 76 ? 6.317 -7.097 -11.241 1.00 94.75 76 LYS A O 1
ATOM 632 N N . SER A 1 77 ? 8.112 -7.773 -10.077 1.00 94.69 77 SER A N 1
ATOM 633 C CA . SER A 1 77 ? 7.766 -9.191 -10.150 1.00 94.69 77 SER A CA 1
ATOM 634 C C . SER A 1 77 ? 6.642 -9.565 -9.175 1.00 94.69 77 SER A C 1
ATOM 636 O O . SER A 1 77 ? 6.345 -8.836 -8.220 1.00 94.69 77 SER A O 1
ATOM 638 N N . LEU A 1 78 ? 6.027 -10.721 -9.415 1.00 94.75 78 LEU A N 1
ATOM 639 C CA . LEU A 1 78 ? 4.907 -11.261 -8.647 1.00 94.75 78 LEU A CA 1
ATOM 640 C C . LEU A 1 78 ? 5.191 -11.338 -7.140 1.00 94.75 78 LEU A C 1
ATOM 642 O O . LEU A 1 78 ? 4.436 -10.785 -6.342 1.00 94.75 78 LEU A O 1
ATOM 646 N N . ASP A 1 79 ? 6.297 -11.969 -6.756 1.00 94.75 79 ASP A N 1
ATOM 647 C CA . ASP A 1 79 ? 6.795 -12.071 -5.377 1.00 94.75 79 ASP A CA 1
ATOM 648 C C . ASP A 1 79 ? 6.901 -10.695 -4.707 1.00 94.75 79 ASP A C 1
ATOM 650 O O . ASP A 1 79 ? 6.455 -10.518 -3.576 1.00 94.7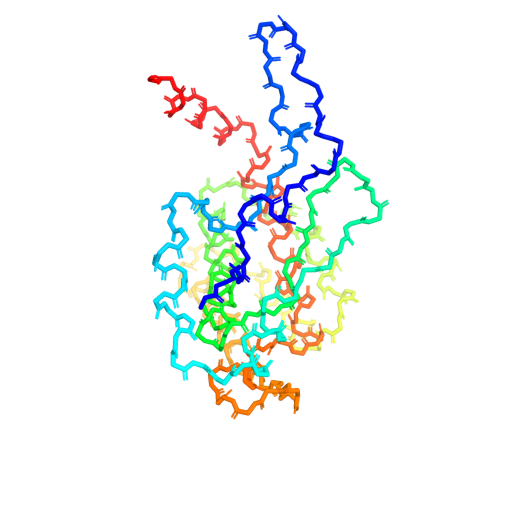5 79 ASP A O 1
ATOM 654 N N . CYS A 1 80 ? 7.404 -9.692 -5.429 1.00 94.88 80 CYS A N 1
ATOM 655 C CA . CYS A 1 80 ? 7.527 -8.335 -4.908 1.00 94.88 80 CYS A CA 1
ATOM 656 C C . CYS A 1 80 ? 6.169 -7.647 -4.748 1.00 94.88 80 CYS A C 1
ATOM 658 O O . CYS A 1 80 ? 5.992 -6.915 -3.781 1.00 94.88 80 CYS A O 1
ATOM 660 N N . SER A 1 81 ? 5.202 -7.893 -5.639 1.00 95.81 81 SER A N 1
ATOM 661 C CA . SER A 1 81 ? 3.835 -7.376 -5.466 1.00 95.81 81 SER A CA 1
ATOM 662 C C . SER A 1 81 ? 3.120 -7.996 -4.258 1.00 95.81 81 SER A C 1
ATOM 664 O O . SER A 1 81 ? 2.405 -7.298 -3.546 1.00 95.81 81 SER A O 1
ATOM 666 N N . ILE A 1 82 ? 3.356 -9.284 -3.983 1.00 96.06 82 ILE A N 1
ATOM 667 C CA . ILE A 1 82 ? 2.820 -9.971 -2.800 1.00 96.06 82 ILE A CA 1
ATOM 668 C C . ILE A 1 82 ? 3.484 -9.429 -1.533 1.00 96.06 82 ILE A C 1
ATOM 670 O O . ILE A 1 82 ? 2.788 -9.090 -0.580 1.00 96.06 82 ILE A O 1
ATOM 674 N N . MET A 1 83 ? 4.814 -9.318 -1.536 1.00 95.81 83 MET A N 1
ATOM 675 C CA . MET A 1 83 ? 5.595 -8.783 -0.420 1.00 95.81 83 MET A CA 1
ATOM 676 C C . MET A 1 83 ? 5.177 -7.351 -0.079 1.00 95.81 83 MET A C 1
ATOM 678 O O . MET A 1 83 ? 4.876 -7.070 1.072 1.00 95.81 83 MET A O 1
ATOM 682 N N . GLU A 1 84 ? 5.091 -6.459 -1.070 1.00 94.56 84 GLU A N 1
ATOM 683 C CA . GLU A 1 84 ? 4.633 -5.083 -0.846 1.00 94.56 84 GLU A CA 1
ATOM 684 C C . GLU A 1 84 ? 3.223 -5.029 -0.263 1.00 94.56 84 GLU A C 1
ATOM 686 O O . GLU A 1 84 ? 2.955 -4.215 0.614 1.00 94.56 84 GLU A O 1
ATOM 691 N N . LEU A 1 85 ? 2.319 -5.888 -0.739 1.00 95.88 85 LEU A N 1
ATOM 692 C CA . LEU A 1 85 ? 0.958 -5.915 -0.229 1.00 95.88 85 LEU A CA 1
ATOM 693 C C . LEU A 1 85 ? 0.897 -6.444 1.210 1.00 95.88 85 LEU A C 1
ATOM 695 O O . LEU A 1 85 ? 0.128 -5.927 2.018 1.00 95.88 85 LEU A O 1
ATOM 699 N N . ALA A 1 86 ? 1.714 -7.445 1.540 1.00 95.56 86 ALA A N 1
ATOM 700 C CA . ALA A 1 86 ? 1.848 -7.954 2.899 1.00 95.56 86 ALA A CA 1
ATOM 701 C C . ALA A 1 86 ? 2.417 -6.886 3.846 1.00 95.56 86 ALA A C 1
ATOM 703 O O . ALA A 1 86 ? 1.839 -6.659 4.909 1.00 95.56 86 ALA A O 1
ATOM 704 N N . ASP A 1 87 ? 3.480 -6.191 3.430 1.00 94.94 87 ASP A N 1
ATOM 705 C CA . ASP A 1 87 ? 4.071 -5.072 4.173 1.00 94.94 87 ASP A CA 1
ATOM 706 C C . ASP A 1 87 ? 3.044 -3.953 4.385 1.00 94.94 87 ASP A C 1
ATOM 708 O O . ASP A 1 87 ? 2.903 -3.437 5.491 1.00 94.94 87 ASP A O 1
ATOM 712 N N . ASP A 1 88 ? 2.276 -3.606 3.349 1.00 95.19 88 ASP A N 1
ATOM 713 C CA . ASP A 1 88 ? 1.253 -2.566 3.424 1.00 95.19 88 ASP A CA 1
ATOM 714 C C . ASP A 1 88 ? 0.124 -2.928 4.397 1.00 95.19 88 ASP A C 1
ATOM 716 O O . ASP A 1 88 ? -0.308 -2.069 5.167 1.00 95.19 88 ASP A O 1
ATOM 720 N N . ILE A 1 89 ? -0.343 -4.183 4.389 1.00 95.75 89 ILE A N 1
ATOM 721 C CA . ILE A 1 89 ? -1.356 -4.684 5.333 1.00 95.75 89 ILE A CA 1
ATOM 722 C C . ILE A 1 89 ? -0.810 -4.673 6.760 1.00 95.75 89 ILE A C 1
ATOM 724 O O . ILE A 1 89 ? -1.508 -4.222 7.671 1.00 95.75 89 ILE A O 1
ATOM 728 N N . ALA A 1 90 ? 0.424 -5.138 6.956 1.00 93.50 90 ALA A N 1
ATOM 729 C CA . ALA A 1 90 ? 1.055 -5.149 8.266 1.00 93.50 90 ALA A CA 1
ATOM 730 C C . ALA A 1 90 ? 1.195 -3.726 8.817 1.00 93.50 90 ALA A C 1
ATOM 732 O O . ALA A 1 90 ? 0.696 -3.447 9.903 1.00 93.50 90 ALA A O 1
ATOM 733 N N . TYR A 1 91 ? 1.750 -2.815 8.019 1.00 91.62 91 TYR A N 1
ATOM 734 C CA . TYR A 1 91 ? 1.907 -1.410 8.382 1.00 91.62 91 TYR A CA 1
ATOM 735 C C . TYR A 1 91 ? 0.563 -0.709 8.637 1.00 91.62 91 TYR A C 1
ATOM 737 O O . TYR A 1 91 ? 0.436 0.100 9.546 1.00 91.62 91 TYR A O 1
ATOM 745 N N . GLY A 1 92 ? -0.480 -1.006 7.861 1.00 93.06 92 GLY A N 1
ATOM 746 C CA . GLY A 1 92 ? -1.792 -0.393 8.074 1.00 93.06 92 GLY A CA 1
ATOM 747 C C . GLY A 1 92 ? -2.505 -0.893 9.335 1.00 93.06 92 GLY A C 1
ATOM 748 O O . GLY A 1 92 ? -3.170 -0.113 10.015 1.00 93.06 92 GLY A O 1
ATOM 749 N N . VAL A 1 93 ? -2.411 -2.192 9.635 1.00 94.88 93 VAL A N 1
ATOM 750 C CA . VAL A 1 93 ? -3.264 -2.846 10.642 1.00 94.88 93 VAL A CA 1
ATOM 751 C C . VAL A 1 93 ? -2.522 -3.168 11.940 1.00 94.88 93 VAL A C 1
ATOM 753 O O . VAL A 1 93 ? -3.064 -2.915 13.017 1.00 94.88 93 VAL A O 1
ATOM 756 N N . HIS A 1 94 ? -1.305 -3.711 11.875 1.00 92.81 94 HIS A N 1
ATOM 757 C CA . HIS A 1 94 ? -0.533 -4.043 13.077 1.00 92.81 94 HIS A CA 1
ATOM 758 C C . HIS A 1 94 ? -0.002 -2.786 13.763 1.00 92.81 94 HIS A C 1
ATOM 760 O O . HIS A 1 94 ? -0.198 -2.642 14.968 1.00 92.81 94 HIS A O 1
ATOM 766 N N . ASP A 1 95 ? 0.541 -1.825 13.013 1.00 92.69 95 ASP A N 1
AT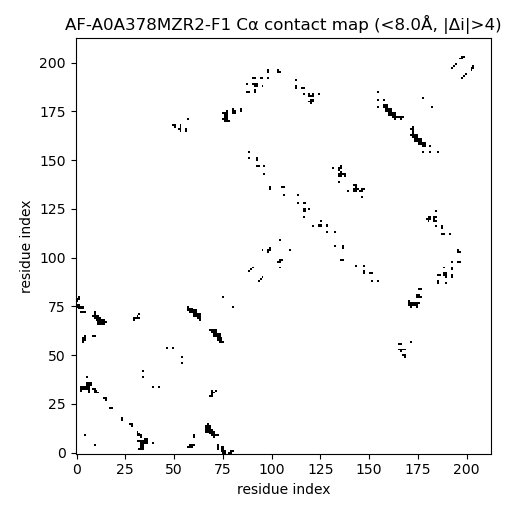OM 767 C CA . ASP A 1 95 ? 0.996 -0.563 13.608 1.00 92.69 95 ASP A CA 1
ATOM 768 C C . ASP A 1 95 ? -0.174 0.234 14.205 1.00 92.69 95 ASP A C 1
ATOM 770 O O . ASP A 1 95 ? 0.000 0.914 15.213 1.00 92.69 95 ASP A O 1
ATOM 774 N N . LEU A 1 96 ? -1.387 0.129 13.642 1.00 94.06 96 LEU A N 1
ATOM 775 C CA . LEU A 1 96 ? -2.589 0.700 14.259 1.00 94.06 96 LEU A CA 1
ATOM 776 C C . LEU A 1 96 ? -2.867 0.061 15.626 1.00 94.06 96 LEU A C 1
ATOM 778 O O . LEU A 1 96 ? -3.159 0.773 16.588 1.00 94.06 96 LEU A O 1
ATOM 782 N N . GLU A 1 97 ? -2.787 -1.269 15.723 1.00 95.00 97 GLU A N 1
ATOM 783 C CA . GLU A 1 97 ? -2.953 -1.971 16.997 1.00 95.00 97 GLU A CA 1
ATOM 784 C C . GLU A 1 97 ? -1.924 -1.489 18.025 1.00 95.00 97 GLU A C 1
ATOM 786 O O . GLU A 1 97 ? -2.294 -1.134 19.150 1.00 95.00 97 GLU A O 1
ATOM 791 N N . ASP A 1 98 ? -0.655 -1.431 17.629 1.00 92.06 98 ASP A N 1
ATOM 792 C CA . ASP A 1 98 ? 0.443 -1.007 18.492 1.00 92.06 98 ASP A CA 1
ATOM 793 C C . ASP A 1 98 ? 0.313 0.468 18.890 1.00 92.06 98 ASP A C 1
ATOM 795 O O . ASP A 1 98 ? 0.576 0.825 20.040 1.00 92.06 98 ASP A O 1
ATOM 799 N N . ALA A 1 99 ? -0.185 1.325 17.998 1.00 91.94 99 ALA A N 1
ATOM 800 C CA . ALA A 1 99 ? -0.448 2.729 18.290 1.00 91.94 99 ALA A CA 1
ATOM 801 C C . ALA A 1 99 ? -1.572 2.931 19.308 1.00 91.94 99 ALA A C 1
ATOM 803 O O . ALA A 1 99 ? -1.482 3.818 20.163 1.00 91.94 99 ALA A O 1
ATOM 804 N N . ILE A 1 100 ? -2.614 2.100 19.255 1.00 92.19 100 ILE A N 1
ATOM 805 C CA . ILE A 1 100 ? -3.690 2.100 20.251 1.00 92.19 100 ILE A CA 1
ATOM 806 C C . ILE A 1 100 ? -3.154 1.593 21.595 1.00 92.19 100 ILE A C 1
ATOM 808 O O . ILE A 1 100 ? -3.371 2.228 22.626 1.00 92.19 100 ILE A O 1
ATOM 812 N N . VAL A 1 101 ? -2.413 0.479 21.600 1.00 91.62 101 VAL A N 1
ATOM 813 C CA . VAL A 1 101 ? -1.825 -0.102 22.823 1.00 91.62 101 VAL A CA 1
ATOM 814 C C . VAL A 1 101 ? -0.808 0.845 23.466 1.00 91.62 101 VAL A C 1
ATOM 816 O O . VAL A 1 101 ? -0.778 0.976 24.688 1.00 91.62 101 VAL A O 1
ATOM 819 N N . GLY A 1 102 ? -0.012 1.538 22.654 1.00 89.19 102 GLY A N 1
ATOM 820 C CA . GLY A 1 102 ? 0.955 2.544 23.088 1.00 89.19 102 GLY A CA 1
ATOM 821 C C . GLY A 1 102 ? 0.332 3.876 23.517 1.00 89.19 102 GLY A C 1
ATOM 822 O O . GLY A 1 102 ? 1.057 4.765 23.963 1.00 89.19 102 GLY A O 1
ATOM 823 N N . GLY A 1 103 ? -0.990 4.040 23.385 1.00 88.00 103 GLY A N 1
ATOM 824 C CA . GLY A 1 103 ? -1.709 5.264 23.748 1.00 88.00 103 GLY A CA 1
ATOM 825 C C . GLY A 1 103 ? -1.439 6.457 22.823 1.00 88.00 103 GLY A C 1
ATOM 826 O O . GLY A 1 103 ? -1.727 7.592 23.199 1.00 88.00 103 GLY A O 1
ATOM 827 N N . MET A 1 104 ? -0.877 6.217 21.635 1.00 88.88 104 MET A N 1
ATOM 828 C CA . MET A 1 104 ? -0.664 7.235 20.596 1.00 88.88 104 MET A CA 1
ATOM 829 C C . MET A 1 104 ? -1.973 7.554 19.862 1.00 88.88 104 MET A C 1
ATOM 831 O O . MET A 1 104 ? -2.227 8.699 19.490 1.00 88.88 104 MET A O 1
ATOM 835 N N . VAL A 1 105 ? -2.834 6.546 19.705 1.00 91.00 105 VAL A N 1
ATOM 836 C CA . VAL A 1 105 ? -4.164 6.673 19.106 1.00 91.00 105 VAL A CA 1
ATOM 837 C C . VAL A 1 105 ? -5.232 6.551 20.189 1.00 91.00 105 VAL A C 1
ATOM 839 O O . VAL A 1 105 ? -5.256 5.588 20.952 1.00 91.00 105 VAL A O 1
ATOM 842 N N . THR A 1 106 ? -6.145 7.520 20.232 1.00 91.25 106 THR A N 1
ATOM 843 C CA . THR A 1 106 ? -7.274 7.559 21.167 1.00 91.25 106 THR A CA 1
ATOM 844 C C . THR A 1 106 ? -8.600 7.467 20.408 1.00 91.25 106 THR A C 1
ATOM 846 O O . THR A 1 106 ? -8.643 7.728 19.202 1.00 91.25 106 THR A O 1
ATOM 849 N N . PRO A 1 107 ? -9.721 7.175 21.093 1.00 91.44 107 PRO A N 1
ATOM 850 C CA . PRO A 1 107 ? -11.038 7.215 20.460 1.00 91.44 107 PRO A CA 1
ATOM 851 C C . PRO A 1 107 ? -11.348 8.559 19.789 1.00 91.44 107 PRO A C 1
ATOM 853 O O . PRO A 1 107 ? -12.073 8.598 18.800 1.00 91.44 107 PRO A O 1
ATOM 856 N N . GLN A 1 108 ? -10.812 9.668 20.312 1.00 90.62 108 GLN A N 1
ATOM 857 C CA . GLN A 1 108 ? -10.994 10.997 19.730 1.00 90.62 108 GLN A CA 1
ATOM 858 C C . GLN A 1 108 ? -10.200 11.164 18.432 1.00 90.62 108 GLN A C 1
ATOM 860 O O . GLN A 1 108 ? -10.754 11.676 17.463 1.00 90.62 108 GLN A O 1
ATOM 865 N N . SER A 1 109 ? -8.935 10.725 18.376 1.00 91.00 109 SER A N 1
ATOM 866 C CA . SER A 1 109 ? -8.158 10.826 17.132 1.00 91.00 109 SER A CA 1
ATOM 867 C C . SER A 1 109 ? -8.705 9.904 16.041 1.00 91.00 109 SER A C 1
ATOM 869 O O . SER A 1 109 ? -8.728 10.290 14.872 1.00 91.00 109 SER A O 1
ATOM 871 N N . TRP A 1 110 ? -9.235 8.737 16.420 1.00 93.31 110 TRP A N 1
ATOM 872 C CA . TRP A 1 110 ? -9.860 7.781 15.501 1.00 93.31 110 TRP A CA 1
ATOM 873 C C . TRP A 1 110 ? -11.045 8.346 14.712 1.00 93.31 110 TRP A C 1
ATOM 875 O O . TRP A 1 110 ? -11.270 7.914 13.585 1.00 93.31 110 TRP A O 1
ATOM 885 N N . GLN A 1 111 ? -11.770 9.339 15.241 1.00 91.69 111 GLN A N 1
ATOM 886 C CA . GLN A 1 111 ? -12.935 9.931 14.561 1.00 91.69 111 GLN A CA 1
ATOM 887 C C . GLN A 1 111 ? -12.605 10.440 13.150 1.00 91.69 111 GLN A C 1
ATOM 889 O O . GLN A 1 111 ? -13.440 10.361 12.249 1.00 91.69 111 GLN A O 1
ATOM 894 N N . ASN A 1 112 ? -11.374 10.918 12.937 1.00 89.94 112 ASN A N 1
ATOM 895 C CA . ASN A 1 112 ? -10.912 11.354 11.621 1.00 89.94 112 ASN A CA 1
ATOM 896 C C . ASN A 1 112 ? -10.848 10.185 10.628 1.00 89.94 112 ASN A C 1
ATOM 898 O O . ASN A 1 112 ? -11.357 10.299 9.513 1.00 89.94 112 ASN A O 1
ATOM 902 N N . ALA A 1 113 ? -10.269 9.053 11.039 1.00 92.75 113 ALA A N 1
ATOM 903 C CA . ALA A 1 113 ? -10.240 7.840 10.226 1.00 92.75 113 ALA A CA 1
ATOM 904 C C . ALA A 1 113 ? -11.650 7.266 10.035 1.00 92.75 113 ALA A C 1
ATOM 906 O O . ALA A 1 113 ? -12.018 6.930 8.915 1.00 92.75 113 ALA A O 1
ATOM 907 N N . GLU A 1 114 ? -12.465 7.219 11.092 1.00 93.50 114 GLU A N 1
ATOM 908 C CA . GLU A 1 114 ? -13.852 6.735 11.047 1.00 93.50 114 GLU A CA 1
ATOM 909 C C . GLU A 1 114 ? -14.684 7.488 10.000 1.00 93.50 114 GLU A C 1
ATOM 911 O O . GLU A 1 114 ? -15.378 6.858 9.202 1.00 93.50 114 GLU A O 1
ATOM 916 N N . LYS A 1 115 ? -14.561 8.820 9.936 1.00 94.25 115 LYS A N 1
ATOM 917 C CA . LYS A 1 115 ? -15.242 9.637 8.924 1.00 94.25 115 LYS A CA 1
ATOM 918 C C . LYS A 1 115 ? -14.804 9.271 7.502 1.00 94.25 115 LYS A C 1
ATOM 920 O O . LYS A 1 115 ? -15.652 9.043 6.644 1.00 94.25 115 LYS A O 1
ATOM 925 N N . LEU A 1 116 ? -13.495 9.178 7.259 1.00 95.00 116 LEU A N 1
ATOM 926 C CA . LEU A 1 116 ? -12.963 8.806 5.943 1.00 95.00 116 LEU A CA 1
ATOM 927 C C . LEU A 1 116 ? -13.398 7.393 5.535 1.00 95.00 116 LEU A C 1
ATOM 929 O O . LEU A 1 116 ? -13.740 7.154 4.379 1.00 95.00 116 LEU A O 1
ATOM 933 N N . LEU A 1 117 ? -13.432 6.457 6.485 1.00 95.19 117 LEU A N 1
ATOM 934 C CA . LEU A 1 117 ? -13.908 5.095 6.257 1.00 95.19 117 LEU A CA 1
ATOM 93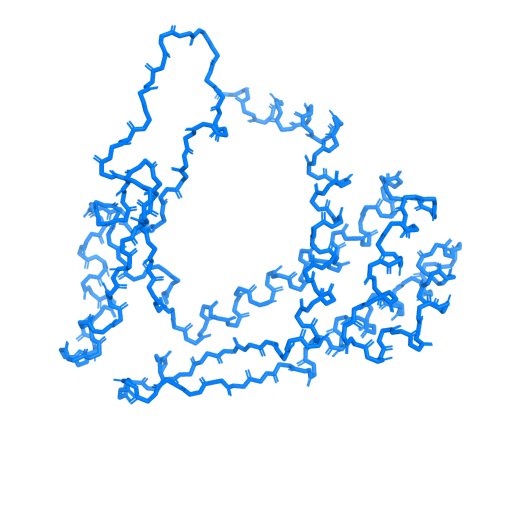5 C C . LEU A 1 117 ? -15.424 5.048 6.000 1.00 95.19 117 LEU A C 1
ATOM 937 O O . LEU A 1 117 ? -15.879 4.220 5.214 1.00 95.19 117 LEU A O 1
ATOM 941 N N . ALA A 1 118 ? -16.217 5.937 6.601 1.00 93.56 118 ALA A N 1
ATOM 942 C CA . ALA A 1 118 ? -17.653 6.031 6.328 1.00 93.56 118 ALA A CA 1
ATOM 943 C C . ALA A 1 118 ? -17.944 6.538 4.904 1.00 93.56 118 ALA A C 1
ATOM 945 O O . ALA A 1 118 ? -18.932 6.138 4.287 1.00 93.56 118 ALA A O 1
ATOM 946 N N . GLU A 1 119 ? -17.063 7.382 4.367 1.00 93.69 119 GLU A N 1
ATOM 947 C CA . GLU A 1 119 ? -17.147 7.944 3.014 1.00 93.69 119 GLU A CA 1
ATOM 948 C C . GLU A 1 119 ? -16.480 7.048 1.949 1.00 93.69 119 GLU A C 1
ATOM 950 O O . GLU A 1 119 ? -16.684 7.252 0.751 1.00 93.69 119 GLU A O 1
ATOM 955 N N . CYS A 1 120 ? -15.710 6.033 2.361 1.00 92.50 120 CYS A N 1
ATOM 956 C CA . CYS A 1 120 ? -14.940 5.180 1.453 1.00 92.50 120 CYS A CA 1
ATOM 957 C C . CYS A 1 120 ? -15.829 4.275 0.577 1.00 92.50 120 CYS A C 1
ATOM 959 O O . CYS A 1 120 ? -17.039 4.208 0.746 1.00 92.50 120 CYS A O 1
ATOM 961 N N . GLN A 1 121 ? -15.269 3.542 -0.383 1.00 90.75 121 GLN A N 1
ATOM 962 C CA . GLN A 1 121 ? -16.064 2.674 -1.270 1.00 90.75 121 GLN A CA 1
ATOM 963 C C . GLN A 1 121 ? -16.320 1.260 -0.705 1.00 90.75 121 GLN A C 1
ATOM 965 O O . GLN A 1 121 ? -16.948 0.442 -1.371 1.00 90.75 121 GLN A O 1
ATOM 970 N N . SER A 1 122 ? -15.844 0.940 0.504 1.00 93.00 122 SER A N 1
ATOM 971 C CA . SER A 1 122 ? -16.001 -0.396 1.101 1.00 93.00 122 SER A CA 1
ATOM 972 C C . SER A 1 122 ? -17.289 -0.536 1.905 1.00 93.00 122 SER A C 1
ATOM 974 O O . SER A 1 122 ? -17.384 -0.051 3.035 1.00 93.00 122 SER A O 1
ATOM 976 N N . ASP A 1 123 ? -18.259 -1.279 1.374 1.00 93.00 123 ASP A N 1
ATOM 977 C CA . ASP A 1 123 ? -19.494 -1.593 2.103 1.00 93.00 123 ASP A CA 1
ATOM 978 C C . ASP A 1 123 ? -19.235 -2.446 3.350 1.00 93.00 123 ASP A C 1
ATOM 980 O O . ASP A 1 123 ? -19.851 -2.224 4.392 1.00 93.00 123 ASP A O 1
ATOM 984 N N . TRP A 1 124 ? -18.281 -3.383 3.270 1.00 94.31 124 TRP A N 1
ATOM 985 C CA . TRP A 1 124 ? -17.911 -4.242 4.398 1.00 94.31 124 TRP A CA 1
ATOM 986 C C . TRP A 1 124 ? -17.424 -3.417 5.591 1.00 94.31 124 TRP A C 1
ATOM 988 O O . TRP A 1 124 ? -17.847 -3.666 6.718 1.00 94.31 124 TRP A O 1
ATOM 998 N N . VAL A 1 125 ? -16.580 -2.405 5.352 1.00 93.75 125 VAL A N 1
ATOM 999 C CA . VAL A 1 125 ? -16.106 -1.537 6.437 1.00 93.75 125 VAL A CA 1
ATOM 1000 C C . VAL A 1 125 ? -17.246 -0.693 6.974 1.00 93.75 125 VAL A C 1
ATOM 1002 O O . VAL A 1 125 ? -17.458 -0.699 8.181 1.00 93.75 125 VAL A O 1
ATOM 1005 N N . LYS A 1 126 ? -18.017 -0.023 6.107 1.00 93.56 126 LYS A N 1
ATOM 1006 C CA . LYS A 1 126 ? -19.121 0.855 6.532 1.00 93.56 126 LYS A CA 1
ATOM 1007 C C . LYS A 1 126 ? -20.097 0.164 7.474 1.00 93.56 126 LYS A C 1
ATOM 1009 O O . LYS A 1 126 ? -20.463 0.731 8.498 1.00 93.56 126 LYS A O 1
ATOM 1014 N N . GLN A 1 127 ? -20.490 -1.063 7.142 1.00 93.94 127 GLN A N 1
ATOM 1015 C CA . GLN A 1 127 ? -21.426 -1.844 7.953 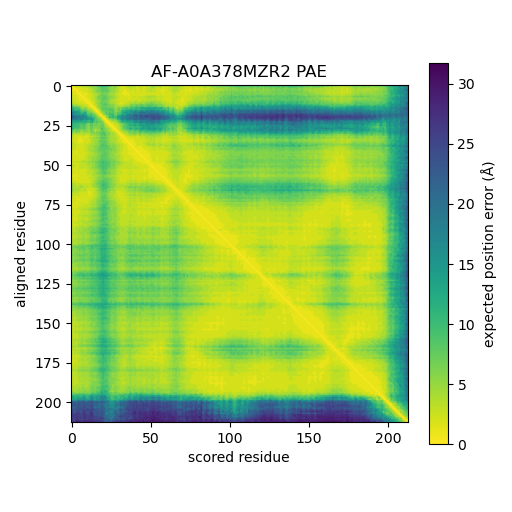1.00 93.94 127 GLN A CA 1
ATOM 1016 C C . GLN A 1 127 ? -20.847 -2.213 9.322 1.00 93.94 127 GLN A C 1
ATOM 1018 O O . GLN A 1 127 ? -21.590 -2.328 10.294 1.00 93.94 127 GLN A O 1
ATOM 1023 N N . ARG A 1 128 ? -19.524 -2.378 9.409 1.00 94.56 128 ARG A N 1
ATOM 1024 C CA . ARG A 1 128 ? -18.822 -2.782 10.631 1.00 94.56 128 ARG A CA 1
ATOM 1025 C C . ARG A 1 128 ? -18.214 -1.622 11.409 1.00 94.56 128 ARG A C 1
ATOM 1027 O O . ARG A 1 128 ? -17.702 -1.858 12.495 1.00 94.56 128 ARG A O 1
ATOM 1034 N N . LEU A 1 129 ? -18.276 -0.384 10.916 1.00 93.06 129 LEU A N 1
ATOM 1035 C CA . LEU A 1 129 ? -17.663 0.774 11.579 1.00 93.06 129 LEU A CA 1
ATOM 1036 C C . LEU A 1 129 ? -18.064 0.942 13.053 1.00 93.06 129 LEU A C 1
ATOM 1038 O O . LEU A 1 129 ? -17.153 1.128 13.864 1.00 93.06 129 LEU A O 1
ATOM 1042 N N . PRO A 1 130 ? -19.353 0.816 13.438 1.00 92.00 130 PRO A N 1
ATOM 1043 C CA . PRO A 1 130 ? -19.744 0.916 14.843 1.00 92.00 130 PRO A CA 1
ATOM 1044 C C . PRO A 1 130 ? -19.060 -0.145 15.717 1.00 92.00 130 PRO A C 1
ATOM 1046 O O . PRO A 1 130 ? -18.509 0.175 16.767 1.00 92.00 130 PRO A O 1
ATOM 1049 N N . GLU A 1 131 ? -19.029 -1.392 15.237 1.00 94.56 131 GLU A N 1
ATOM 1050 C CA . GLU A 1 131 ? -18.379 -2.520 15.912 1.00 94.56 131 GLU A CA 1
ATOM 1051 C C . GLU A 1 131 ? -16.859 -2.318 15.997 1.00 94.56 131 GLU A C 1
ATOM 1053 O O . GLU A 1 131 ? -16.264 -2.513 17.054 1.00 94.56 131 GLU A O 1
ATOM 1058 N N . ILE A 1 132 ? -16.230 -1.898 14.894 1.00 94.44 132 ILE A N 1
ATOM 1059 C CA . ILE A 1 132 ? -14.792 -1.619 14.807 1.00 94.44 132 ILE A CA 1
ATOM 1060 C C . ILE A 1 132 ? -14.411 -0.570 15.848 1.00 94.44 132 ILE A C 1
ATOM 1062 O O . ILE A 1 132 ? -13.479 -0.787 16.619 1.00 94.44 132 ILE A O 1
ATOM 1066 N N . ARG A 1 133 ? -15.145 0.544 15.913 1.00 92.94 133 ARG A N 1
ATOM 1067 C CA . ARG A 1 133 ? -14.891 1.610 16.884 1.00 92.94 133 ARG A CA 1
ATOM 1068 C C . ARG A 1 133 ? -14.992 1.109 18.321 1.00 92.94 133 ARG A C 1
ATOM 1070 O O . ARG A 1 133 ? -14.118 1.420 19.125 1.00 92.94 133 ARG A O 1
ATOM 1077 N N . GLU A 1 134 ? -16.049 0.380 18.657 1.00 93.81 134 GLU A N 1
ATOM 1078 C CA . GLU A 1 134 ? -16.262 -0.103 20.023 1.00 93.81 134 GLU A CA 1
ATOM 1079 C C . GLU A 1 134 ? -15.167 -1.093 20.440 1.00 93.81 134 GLU A C 1
ATOM 1081 O O . GLU A 1 134 ? -14.490 -0.900 21.452 1.00 93.81 134 GLU A O 1
ATOM 1086 N N . LYS A 1 135 ? -14.929 -2.114 19.614 1.00 95.88 135 LYS A N 1
ATOM 1087 C CA . LYS A 1 135 ? -14.001 -3.202 19.929 1.00 95.88 135 LYS A CA 1
ATOM 1088 C C . LYS A 1 135 ? -12.527 -2.793 19.855 1.00 95.88 135 LYS A C 1
ATOM 1090 O O . LYS A 1 135 ? -11.733 -3.300 20.648 1.00 95.88 135 LYS A O 1
ATOM 1095 N N . LEU A 1 136 ? -12.133 -1.872 18.963 1.00 95.00 136 LEU A N 1
ATOM 1096 C CA . LEU A 1 136 ? -10.743 -1.384 18.890 1.00 95.00 136 LEU A CA 1
ATOM 1097 C C . LEU A 1 136 ? -10.286 -0.762 20.215 1.00 95.00 136 LEU A C 1
ATOM 1099 O O . LEU A 1 136 ? -9.157 -0.999 20.650 1.00 95.00 136 LEU A O 1
ATOM 1103 N N . PHE A 1 137 ? -11.168 -0.002 20.868 1.00 94.94 137 PHE A N 1
ATOM 1104 C CA . PHE A 1 137 ? -10.874 0.724 22.108 1.00 94.94 137 PHE A CA 1
ATOM 1105 C C . PHE A 1 137 ? -11.435 0.052 23.363 1.00 94.94 137 PHE A C 1
ATOM 1107 O O . PHE A 1 137 ? -11.455 0.659 24.435 1.00 94.94 137 PHE A O 1
ATOM 1114 N N . SER A 1 138 ? -11.863 -1.205 23.251 1.00 94.38 138 SER A N 1
ATOM 1115 C CA . SER A 1 138 ? -12.320 -1.970 24.400 1.00 94.38 138 SER A CA 1
ATOM 1116 C C . SER A 1 138 ? -11.197 -2.214 25.413 1.00 94.38 138 SER A C 1
ATOM 1118 O O . SER A 1 138 ? -10.017 -2.372 25.074 1.00 94.38 138 SER A O 1
ATOM 1120 N N . GLN A 1 139 ? -11.593 -2.320 26.683 1.00 91.62 139 GLN A N 1
ATOM 1121 C CA . GLN A 1 139 ? -10.732 -2.790 27.771 1.00 91.62 139 GLN A CA 1
ATOM 1122 C C . GLN A 1 139 ? -10.312 -4.254 27.568 1.00 91.62 139 GLN A C 1
ATOM 1124 O O . GLN A 1 139 ? -9.291 -4.708 28.092 1.00 91.62 139 GLN A O 1
ATOM 1129 N 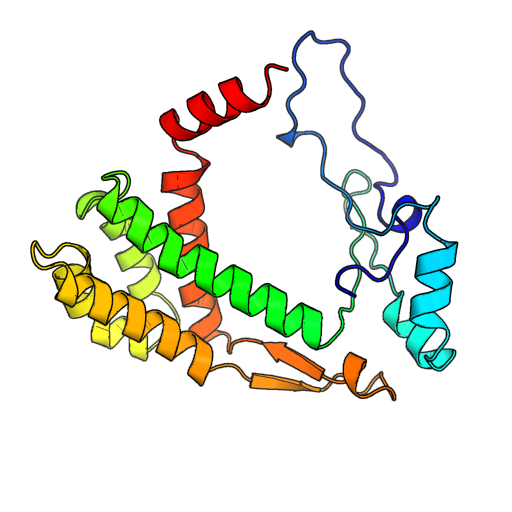N . HIS A 1 140 ? -11.082 -5.010 26.787 1.00 94.31 140 HIS A N 1
ATOM 1130 C CA . HIS A 1 140 ? -10.822 -6.406 26.499 1.00 94.31 140 HIS A CA 1
ATOM 1131 C C . HIS A 1 140 ? -9.903 -6.572 25.286 1.00 94.31 140 HIS A C 1
ATOM 1133 O O . HIS A 1 140 ? -10.294 -6.386 24.136 1.00 94.31 140 HIS A O 1
ATOM 1139 N N . ARG A 1 141 ? -8.666 -7.023 25.536 1.00 93.38 141 ARG A N 1
ATOM 1140 C CA . ARG A 1 141 ? -7.657 -7.270 24.486 1.00 93.38 141 ARG A CA 1
ATOM 1141 C C . ARG A 1 141 ? -8.155 -8.190 23.363 1.00 93.38 141 ARG A C 1
ATOM 1143 O O . ARG A 1 141 ? -7.753 -8.003 22.218 1.00 93.38 141 ARG A O 1
ATOM 1150 N N . TYR A 1 142 ? -8.986 -9.183 23.683 1.00 95.25 142 TYR A N 1
ATOM 1151 C CA . TYR A 1 142 ? -9.481 -10.136 22.690 1.00 95.25 142 TYR A CA 1
ATOM 1152 C C . TYR A 1 142 ? -10.430 -9.483 21.673 1.00 95.25 142 TYR A C 1
ATOM 1154 O O . TYR A 1 142 ? -10.397 -9.865 20.511 1.00 95.25 142 TYR A O 1
ATOM 1162 N N . GLU A 1 143 ? -11.204 -8.465 22.064 1.00 95.81 143 GLU A N 1
ATOM 1163 C CA . GLU A 1 143 ? -12.119 -7.752 21.159 1.00 95.81 143 GLU A CA 1
ATOM 1164 C C . GLU A 1 143 ? -11.351 -6.902 20.148 1.00 95.81 143 GLU A C 1
ATOM 1166 O O . GLU A 1 143 ? -11.642 -6.934 18.953 1.00 95.81 143 GLU A O 1
ATOM 1171 N N . ARG A 1 144 ? -10.293 -6.217 20.596 1.00 95.25 144 ARG A N 1
ATOM 1172 C CA . ARG A 1 144 ? -9.382 -5.523 19.680 1.00 95.25 144 ARG A CA 1
ATOM 1173 C C . ARG A 1 144 ? -8.714 -6.510 18.723 1.00 95.25 144 ARG A C 1
ATOM 1175 O O . ARG A 1 144 ? -8.691 -6.264 17.522 1.00 95.25 144 ARG A O 1
ATOM 1182 N N . LYS A 1 145 ? -8.206 -7.642 19.229 1.00 95.25 145 LYS A N 1
ATOM 1183 C CA . LYS A 1 145 ? -7.592 -8.687 18.390 1.00 95.25 145 LYS A CA 1
ATOM 1184 C C . LYS A 1 145 ? -8.568 -9.272 17.365 1.00 95.25 145 LYS A C 1
ATOM 1186 O O . LYS A 1 145 ? -8.138 -9.562 16.253 1.00 95.25 145 LYS A O 1
ATOM 1191 N N . ASP A 1 146 ? -9.847 -9.400 17.710 1.00 96.00 146 ASP A N 1
ATOM 1192 C CA . ASP A 1 146 ? -10.907 -9.833 16.793 1.00 96.00 146 ASP A CA 1
ATOM 1193 C C . ASP A 1 146 ? -11.076 -8.848 15.626 1.00 96.00 146 ASP A C 1
ATOM 1195 O O . ASP A 1 146 ? -11.036 -9.255 14.466 1.00 96.00 146 ASP A O 1
ATOM 1199 N N . VAL A 1 147 ? -11.138 -7.537 15.900 1.00 96.00 147 VAL A N 1
ATOM 1200 C CA . VAL A 1 147 ? -11.206 -6.514 14.838 1.00 96.00 147 VAL A CA 1
ATOM 1201 C C . VAL A 1 147 ? -9.955 -6.502 13.966 1.00 96.00 147 VAL A C 1
ATOM 1203 O O . VAL A 1 147 ? -10.060 -6.484 12.741 1.00 96.00 147 VAL A O 1
ATOM 1206 N N . ILE A 1 148 ? -8.772 -6.534 14.581 1.00 95.75 148 ILE A N 1
ATOM 1207 C CA . ILE A 1 148 ? -7.491 -6.582 13.866 1.00 95.75 148 ILE A CA 1
ATOM 1208 C C . ILE A 1 148 ? -7.435 -7.818 12.957 1.00 95.75 148 ILE A C 1
ATOM 1210 O O . ILE A 1 148 ? -7.118 -7.702 11.774 1.00 95.75 148 ILE A O 1
ATOM 1214 N N . GLY A 1 149 ? -7.827 -8.988 13.468 1.00 96.50 149 GLY A N 1
ATOM 1215 C CA . GLY A 1 149 ? -7.919 -10.220 12.687 1.00 96.50 149 GLY A CA 1
ATOM 1216 C C . GLY A 1 149 ? -8.939 -10.131 11.550 1.00 96.50 149 GLY A C 1
ATOM 1217 O O . GLY A 1 149 ? -8.647 -10.555 10.432 1.00 96.50 149 GLY A O 1
ATOM 1218 N N . ALA A 1 150 ? -10.106 -9.531 11.796 1.00 96.31 150 ALA A N 1
ATOM 1219 C CA . ALA A 1 150 ? -11.133 -9.323 10.780 1.00 96.31 150 ALA A CA 1
ATOM 1220 C C . ALA A 1 150 ? -10.652 -8.396 9.652 1.00 96.31 150 ALA A C 1
ATOM 1222 O O . ALA A 1 150 ? -10.910 -8.692 8.484 1.00 96.31 150 ALA A O 1
ATOM 1223 N N . LEU A 1 151 ? -9.924 -7.322 9.980 1.00 96.69 151 LEU A N 1
ATOM 1224 C CA . LEU A 1 151 ? -9.315 -6.414 9.004 1.00 96.69 151 LEU A CA 1
ATOM 1225 C C . LEU A 1 151 ? -8.261 -7.133 8.157 1.00 96.69 151 LEU A C 1
ATOM 1227 O O . LEU A 1 151 ? -8.355 -7.115 6.930 1.00 96.69 151 LEU A O 1
ATOM 1231 N N . VAL A 1 152 ? -7.306 -7.828 8.786 1.00 97.06 152 VAL A N 1
ATOM 1232 C CA . VAL A 1 152 ? -6.282 -8.612 8.068 1.00 97.06 152 VAL A CA 1
ATOM 1233 C C . VAL A 1 152 ? -6.936 -9.644 7.146 1.00 97.06 152 VAL A C 1
ATOM 1235 O O . VAL A 1 152 ? -6.606 -9.718 5.961 1.00 97.06 152 VAL A O 1
ATOM 1238 N N . ASN A 1 153 ? -7.916 -10.397 7.649 1.00 96.75 153 ASN A N 1
ATOM 1239 C CA . ASN A 1 153 ? -8.647 -11.379 6.853 1.00 96.75 153 ASN A CA 1
ATOM 1240 C C . ASN A 1 153 ? -9.400 -10.728 5.681 1.00 96.75 153 ASN A C 1
ATOM 1242 O O . ASN A 1 153 ? -9.392 -11.262 4.570 1.00 96.75 153 ASN A O 1
ATOM 1246 N N . HIS A 1 154 ? -10.019 -9.564 5.896 1.00 96.31 154 HIS A N 1
ATOM 1247 C CA . HIS A 1 154 ? -10.689 -8.816 4.836 1.00 96.31 154 HIS A CA 1
ATOM 1248 C C . HIS A 1 154 ? -9.718 -8.438 3.710 1.00 96.31 154 HIS A C 1
ATOM 1250 O O . HIS A 1 154 ? -10.050 -8.642 2.542 1.00 96.31 154 HIS A O 1
ATOM 1256 N N . PHE A 1 155 ? -8.509 -7.968 4.029 1.00 97.50 155 PHE A N 1
ATOM 1257 C CA . PHE A 1 155 ? -7.502 -7.656 3.012 1.00 97.50 155 PHE A CA 1
ATOM 1258 C C . PHE A 1 155 ? -7.022 -8.907 2.270 1.00 97.50 155 PHE A C 1
ATOM 1260 O O . PHE A 1 155 ? -7.080 -8.943 1.042 1.00 97.50 155 PHE A O 1
ATOM 1267 N N . ILE A 1 156 ? -6.621 -9.958 2.995 1.00 96.25 156 ILE A N 1
ATOM 1268 C CA . ILE A 1 156 ? -6.067 -11.188 2.402 1.00 96.25 156 ILE A CA 1
ATOM 1269 C C . ILE A 1 156 ? -7.079 -11.867 1.468 1.00 96.25 156 ILE A C 1
ATOM 1271 O O . ILE A 1 156 ? -6.743 -12.245 0.347 1.00 96.25 156 ILE A O 1
ATOM 1275 N N . THR A 1 157 ? -8.339 -11.991 1.888 1.00 96.69 157 THR A N 1
ATOM 1276 C CA . THR A 1 157 ? -9.385 -12.660 1.087 1.00 96.69 157 THR A CA 1
ATOM 1277 C C . THR A 1 157 ? -9.814 -11.858 -0.148 1.00 96.69 157 THR A C 1
ATOM 1279 O O . THR A 1 157 ? -10.379 -12.411 -1.101 1.00 96.69 157 THR A O 1
ATOM 1282 N N . ASN A 1 158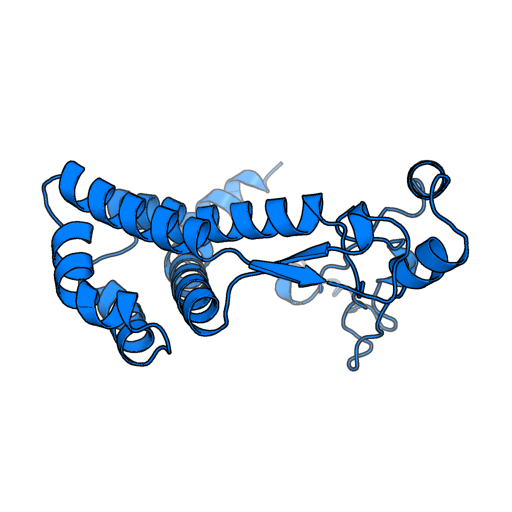 ? -9.519 -10.556 -0.179 1.00 97.12 158 ASN A N 1
ATOM 1283 C CA . ASN A 1 158 ? -9.819 -9.683 -1.310 1.00 97.12 158 ASN A CA 1
ATOM 1284 C C . ASN A 1 158 ? -8.646 -9.466 -2.266 1.00 97.12 158 ASN A C 1
ATOM 1286 O O . ASN A 1 158 ? -8.835 -8.797 -3.280 1.00 97.12 158 ASN A O 1
ATOM 1290 N N . VAL A 1 159 ? -7.476 -10.063 -2.024 1.00 97.12 159 VAL A N 1
ATOM 1291 C CA . VAL A 1 159 ? -6.373 -10.029 -2.993 1.00 97.12 159 VAL A CA 1
ATOM 1292 C C . VAL A 1 159 ? -6.819 -10.655 -4.318 1.00 97.12 159 VAL A C 1
ATOM 1294 O O . VAL A 1 159 ? -7.495 -11.690 -4.357 1.00 97.12 159 VAL A O 1
ATOM 1297 N N . ARG A 1 160 ? -6.481 -9.990 -5.423 1.00 96.94 160 ARG A N 1
ATOM 1298 C CA . ARG A 1 160 ? -6.752 -10.427 -6.796 1.00 96.94 160 ARG A CA 1
ATOM 1299 C C . ARG A 1 160 ? -5.466 -10.430 -7.611 1.00 96.94 160 ARG A C 1
ATOM 1301 O O . ARG A 1 160 ? -4.485 -9.779 -7.260 1.00 96.94 160 ARG A O 1
ATOM 1308 N N . TRP A 1 161 ? -5.500 -11.157 -8.722 1.00 94.88 161 TRP A N 1
ATOM 1309 C CA . TRP A 1 161 ? -4.397 -11.248 -9.670 1.00 94.88 161 TRP A CA 1
ATOM 1310 C C . TRP A 1 161 ? -4.695 -10.394 -10.894 1.00 94.88 161 TRP A C 1
ATOM 1312 O O . TRP A 1 161 ? -5.757 -10.528 -11.503 1.00 94.88 161 TRP A O 1
ATOM 1322 N N . LYS A 1 162 ? -3.752 -9.534 -11.271 1.00 94.25 162 LYS A N 1
ATOM 1323 C CA . LYS A 1 162 ? -3.784 -8.797 -12.533 1.00 94.25 162 LYS A CA 1
ATOM 1324 C C . LYS A 1 162 ? -2.778 -9.419 -13.488 1.00 94.25 162 LYS A C 1
ATOM 1326 O O . LYS A 1 162 ? -1.609 -9.546 -13.134 1.00 94.25 162 LYS A O 1
ATOM 1331 N N . ALA A 1 163 ? -3.240 -9.789 -14.679 1.00 95.25 163 ALA A N 1
ATOM 1332 C CA . ALA A 1 163 ? -2.363 -10.220 -15.757 1.00 95.25 163 ALA A CA 1
ATOM 1333 C C . ALA A 1 163 ? -1.791 -9.001 -16.499 1.00 95.25 163 ALA A C 1
ATOM 1335 O O . ALA A 1 163 ? -2.526 -8.065 -16.820 1.00 95.25 163 ALA A O 1
ATOM 1336 N N . LEU A 1 164 ? -0.495 -9.050 -16.777 1.00 93.81 164 LEU A N 1
ATOM 1337 C CA . LEU A 1 164 ? 0.277 -8.131 -17.602 1.00 93.81 164 LEU A CA 1
ATOM 1338 C C . LEU A 1 164 ? 0.632 -8.884 -18.895 1.00 93.81 164 LEU A C 1
ATOM 1340 O O . LEU A 1 164 ? 1.601 -9.648 -18.906 1.00 93.81 164 LEU A O 1
ATOM 1344 N N . PRO A 1 165 ? -0.204 -8.792 -19.949 1.00 92.19 165 PRO A N 1
ATOM 1345 C CA . PRO A 1 165 ? -0.041 -9.577 -21.177 1.00 92.19 165 PRO A CA 1
ATOM 1346 C C . PRO A 1 165 ? 1.245 -9.255 -21.952 1.00 92.19 165 PRO A C 1
ATOM 1348 O O . PRO A 1 165 ? 1.576 -9.959 -22.902 1.00 92.19 165 PRO A O 1
ATOM 1351 N N . GLU A 1 166 ? 1.957 -8.200 -21.566 1.00 91.81 166 GLU A N 1
ATOM 1352 C CA . GLU A 1 166 ? 3.225 -7.777 -22.148 1.00 91.81 166 GLU A CA 1
ATOM 1353 C C . GLU A 1 166 ? 4.363 -8.774 -21.874 1.00 91.81 166 GLU A C 1
ATOM 1355 O O . GLU A 1 166 ? 5.321 -8.808 -22.650 1.00 91.81 166 GLU A O 1
ATOM 1360 N N . PHE A 1 167 ? 4.242 -9.592 -20.820 1.00 94.88 167 PHE A N 1
ATOM 1361 C CA . PHE A 1 167 ? 5.271 -10.538 -20.389 1.00 94.88 167 PHE A CA 1
ATOM 1362 C C . PHE A 1 167 ? 4.966 -11.985 -20.771 1.00 94.88 167 PHE A C 1
ATOM 1364 O O . PHE A 1 167 ? 3.845 -12.474 -20.584 1.00 94.88 167 PHE A O 1
ATOM 1371 N N . ASP A 1 168 ? 6.002 -12.685 -21.226 1.00 92.69 168 ASP A N 1
ATOM 1372 C CA . ASP A 1 168 ? 5.954 -14.125 -21.480 1.00 92.69 168 ASP A CA 1
ATOM 1373 C C . ASP A 1 168 ? 6.315 -14.916 -20.206 1.00 92.69 168 ASP A C 1
ATOM 1375 O O . ASP A 1 168 ? 5.664 -15.919 -19.898 1.00 92.69 168 ASP A O 1
ATOM 1379 N N . GLU A 1 169 ? 7.277 -14.421 -19.416 1.00 92.94 169 GLU A N 1
ATOM 1380 C CA . GLU A 1 169 ? 7.678 -14.987 -18.119 1.00 92.94 169 GLU A CA 1
ATOM 1381 C C . GLU A 1 169 ? 6.542 -14.935 -17.065 1.00 92.94 169 GLU A C 1
ATOM 1383 O O . GLU A 1 169 ? 6.113 -13.842 -16.664 1.00 92.94 169 GLU A O 1
ATOM 1388 N N . PRO A 1 170 ? 6.077 -16.085 -16.529 1.00 88.94 170 PRO A N 1
ATOM 1389 C CA . PRO A 1 170 ? 5.003 -16.137 -15.534 1.00 88.94 170 PRO A CA 1
ATOM 1390 C C . PRO A 1 170 ? 5.232 -15.275 -14.286 1.00 88.94 170 PRO A C 1
ATOM 1392 O O . PRO A 1 170 ? 4.281 -14.672 -13.784 1.00 88.94 170 PRO A O 1
ATOM 1395 N N . LEU A 1 171 ? 6.473 -15.174 -13.798 1.00 88.81 171 LEU A N 1
ATOM 1396 C CA . LEU A 1 171 ? 6.801 -14.367 -12.613 1.00 88.81 171 LEU A CA 1
ATOM 1397 C C . LEU A 1 171 ? 6.680 -12.851 -12.842 1.00 88.81 171 LEU A C 1
ATOM 1399 O O . LEU A 1 171 ? 6.591 -12.094 -11.873 1.00 88.81 171 LEU A O 1
ATOM 1403 N N . LEU A 1 172 ? 6.667 -12.403 -14.099 1.00 94.12 172 LEU A N 1
ATOM 1404 C CA . LEU A 1 172 ? 6.472 -11.001 -14.481 1.00 94.12 172 LEU A CA 1
ATOM 1405 C C . LEU A 1 172 ? 5.047 -10.733 -14.976 1.00 94.12 172 LEU A C 1
ATOM 1407 O O . LEU A 1 172 ? 4.534 -9.625 -14.838 1.00 94.12 172 LEU A O 1
ATOM 1411 N N . ARG A 1 173 ? 4.383 -11.766 -15.499 1.00 95.06 173 ARG A N 1
ATOM 1412 C CA . ARG A 1 173 ? 3.035 -11.693 -16.066 1.00 95.06 173 ARG A CA 1
ATOM 1413 C C . ARG A 1 173 ? 1.935 -11.430 -15.044 1.00 95.06 173 ARG A C 1
ATOM 1415 O O . ARG A 1 173 ? 0.848 -11.021 -15.436 1.00 95.06 173 ARG A O 1
ATOM 1422 N N . TYR A 1 174 ? 2.165 -11.663 -13.757 1.00 95.50 174 TYR A N 1
ATOM 1423 C CA . TYR A 1 174 ? 1.136 -11.476 -12.736 1.00 95.50 174 TYR A CA 1
ATOM 1424 C C . TYR A 1 174 ? 1.596 -10.536 -11.632 1.00 95.50 174 TYR A C 1
ATOM 1426 O O . TYR A 1 174 ? 2.723 -10.623 -11.149 1.00 95.50 174 TYR A O 1
ATOM 1434 N N . ASN A 1 175 ? 0.693 -9.670 -11.176 1.00 95.75 175 ASN A N 1
ATOM 1435 C CA . ASN A 1 175 ? 0.856 -8.905 -9.943 1.00 95.75 175 ASN A CA 1
ATOM 1436 C C . ASN A 1 175 ? -0.378 -9.077 -9.046 1.00 95.75 175 ASN A C 1
ATOM 1438 O O . ASN A 1 175 ? -1.516 -9.111 -9.527 1.00 95.75 175 ASN A O 1
ATOM 1442 N N . ALA A 1 176 ? -0.142 -9.174 -7.740 1.00 96.31 176 ALA A N 1
ATOM 1443 C CA . ALA A 1 176 ? -1.181 -9.111 -6.723 1.00 96.31 176 ALA A CA 1
ATOM 1444 C C . ALA A 1 176 ? -1.645 -7.660 -6.537 1.00 96.31 176 ALA A C 1
ATOM 1446 O O . ALA A 1 176 ? -0.829 -6.737 -6.521 1.00 96.31 176 ALA A O 1
ATOM 1447 N N . TYR A 1 177 ? -2.951 -7.453 -6.388 1.00 96.56 177 TYR A N 1
ATOM 1448 C CA . TYR A 1 177 ? -3.518 -6.143 -6.076 1.00 96.56 177 TYR A CA 1
ATOM 1449 C C . TYR A 1 177 ? -4.799 -6.270 -5.246 1.00 96.56 177 TYR A C 1
ATOM 1451 O O . TYR A 1 177 ? -5.438 -7.325 -5.213 1.00 96.56 177 TYR A O 1
ATOM 1459 N N . LEU A 1 178 ? -5.188 -5.174 -4.594 1.00 96.81 178 LEU A N 1
ATOM 1460 C CA . LEU A 1 178 ? -6.490 -5.041 -3.945 1.00 96.81 178 LEU A CA 1
ATOM 1461 C C . LEU A 1 178 ? -7.459 -4.277 -4.857 1.00 96.81 178 LEU A C 1
ATOM 1463 O O . LEU A 1 178 ? -7.064 -3.260 -5.433 1.00 96.81 178 LEU A O 1
ATOM 1467 N N . PRO A 1 179 ? -8.729 -4.709 -4.964 1.00 96.62 179 PRO A N 1
ATOM 1468 C CA . PRO A 1 179 ? -9.785 -3.906 -5.570 1.00 96.62 179 PRO A CA 1
ATOM 1469 C C . PRO A 1 179 ? -9.858 -2.517 -4.934 1.00 96.62 179 PRO A C 1
ATOM 1471 O O . PRO A 1 179 ? -9.600 -2.376 -3.740 1.00 96.62 179 PRO A O 1
ATOM 1474 N N . GLU A 1 180 ? -10.258 -1.507 -5.704 1.00 94.94 180 GLU A N 1
ATOM 1475 C CA . GLU A 1 180 ? -10.281 -0.104 -5.260 1.00 94.94 180 GLU A CA 1
ATOM 1476 C C . GLU A 1 180 ? -11.075 0.098 -3.959 1.00 94.94 180 GLU A C 1
ATOM 1478 O O . GLU A 1 180 ? -10.604 0.771 -3.038 1.00 94.94 180 GLU A O 1
ATOM 1483 N N . SER A 1 181 ? -12.214 -0.590 -3.830 1.00 94.62 181 SER A N 1
ATOM 1484 C CA . SER A 1 181 ? -13.040 -0.566 -2.622 1.00 94.62 181 SER A CA 1
ATOM 1485 C C . SER A 1 181 ? -12.285 -1.021 -1.375 1.00 94.62 181 SER A C 1
ATOM 1487 O O . SER A 1 181 ? -12.487 -0.457 -0.308 1.00 94.62 181 SER A O 1
ATOM 1489 N N . VAL A 1 182 ? -11.364 -1.975 -1.489 1.00 96.38 182 VAL A N 1
ATOM 1490 C CA . VAL A 1 182 ? -10.577 -2.499 -0.363 1.00 96.38 182 VAL A CA 1
ATOM 1491 C C . VAL A 1 182 ? -9.267 -1.726 -0.194 1.00 96.38 182 VAL A C 1
ATOM 1493 O O . VAL A 1 182 ? -8.862 -1.417 0.926 1.00 96.38 182 VAL A O 1
ATOM 1496 N N . ALA A 1 183 ? -8.625 -1.347 -1.301 1.00 96.31 183 ALA A N 1
ATOM 1497 C CA . ALA A 1 183 ? -7.398 -0.557 -1.302 1.00 96.31 183 ALA A CA 1
ATOM 1498 C C . ALA A 1 183 ? -7.595 0.813 -0.632 1.00 96.31 183 ALA A C 1
ATOM 1500 O O . ALA A 1 183 ? -6.697 1.285 0.068 1.00 96.31 183 ALA A O 1
ATOM 1501 N N . CYS A 1 184 ? -8.770 1.436 -0.793 1.00 96.12 184 CYS A N 1
ATOM 1502 C CA . CYS A 1 184 ? -9.066 2.722 -0.160 1.00 96.12 184 CYS A CA 1
ATOM 1503 C C . CYS A 1 184 ? -9.067 2.631 1.376 1.00 96.12 184 CYS A C 1
ATOM 1505 O O . CYS A 1 184 ? -8.533 3.519 2.037 1.00 96.12 184 CYS A O 1
ATOM 1507 N N . VAL A 1 185 ? -9.567 1.526 1.940 1.00 96.75 185 VAL A N 1
ATOM 1508 C CA . VAL A 1 185 ? -9.545 1.258 3.385 1.00 96.75 185 VAL A CA 1
ATOM 1509 C C . VAL A 1 185 ? -8.107 1.161 3.867 1.00 96.75 185 VAL A C 1
ATOM 1511 O O . VAL A 1 185 ? -7.726 1.861 4.801 1.00 96.75 185 VAL A O 1
ATOM 1514 N N . LEU A 1 186 ? -7.295 0.330 3.203 1.00 97.00 186 LEU A N 1
ATOM 1515 C CA . LEU A 1 186 ? -5.898 0.139 3.584 1.00 97.00 186 LEU A CA 1
ATOM 1516 C C . LEU A 1 186 ? -5.130 1.461 3.540 1.00 97.00 186 LEU A C 1
ATOM 1518 O O . LEU A 1 186 ? -4.401 1.783 4.472 1.00 97.00 186 LEU A O 1
ATOM 1522 N N . LYS A 1 187 ? -5.348 2.262 2.492 1.00 96.38 187 LYS A N 1
ATOM 1523 C CA . LYS A 1 187 ? -4.743 3.587 2.362 1.00 96.38 187 LYS A CA 1
ATOM 1524 C C . LYS A 1 187 ? -5.122 4.507 3.526 1.00 96.38 187 LYS A C 1
ATOM 1526 O O . LYS A 1 187 ? -4.233 5.126 4.097 1.00 96.38 187 LYS A O 1
ATOM 1531 N N . ILE A 1 188 ? -6.402 4.575 3.900 1.00 95.81 188 ILE A N 1
ATOM 1532 C CA . ILE A 1 188 ? -6.859 5.407 5.025 1.00 95.81 188 ILE A CA 1
ATOM 1533 C C . ILE A 1 188 ? -6.173 4.984 6.329 1.00 95.81 188 ILE A C 1
ATOM 1535 O O . ILE A 1 188 ? -5.703 5.844 7.070 1.00 95.81 188 ILE A O 1
ATOM 1539 N N . LEU A 1 189 ? -6.070 3.676 6.593 1.00 95.44 189 LEU A N 1
ATOM 1540 C CA . LEU A 1 189 ? -5.388 3.172 7.789 1.00 95.44 189 LEU A CA 1
ATOM 1541 C C . LEU A 1 189 ? -3.894 3.518 7.779 1.00 95.44 189 LEU A C 1
ATOM 1543 O O . LEU A 1 189 ? -3.384 4.018 8.778 1.00 95.44 189 LEU A O 1
ATOM 1547 N N . LYS A 1 190 ? -3.209 3.327 6.646 1.00 94.75 190 LY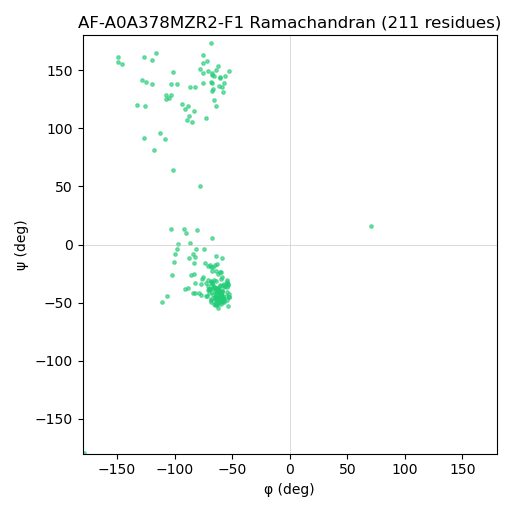S A N 1
ATOM 1548 C CA . LYS A 1 190 ? -1.789 3.676 6.492 1.00 94.75 190 LYS A CA 1
ATOM 1549 C C . LYS A 1 190 ? -1.534 5.168 6.696 1.00 94.75 190 LYS A C 1
ATOM 1551 O O . LYS A 1 190 ? -0.612 5.530 7.418 1.00 94.75 190 LYS A O 1
ATOM 1556 N N . ASP A 1 191 ? -2.345 6.026 6.081 1.00 93.62 191 ASP A N 1
ATOM 1557 C CA . ASP A 1 191 ? -2.214 7.481 6.208 1.00 93.62 191 ASP A CA 1
ATOM 1558 C C . ASP A 1 191 ? -2.472 7.928 7.656 1.00 93.62 191 ASP A C 1
ATOM 1560 O O . ASP A 1 191 ? -1.762 8.784 8.189 1.00 93.62 191 ASP A O 1
ATOM 1564 N N . PHE A 1 192 ? -3.451 7.307 8.320 1.00 92.62 192 PHE A N 1
ATOM 1565 C CA . PHE A 1 192 ? -3.745 7.550 9.728 1.00 92.62 192 PHE A CA 1
ATOM 1566 C C . PHE A 1 192 ? -2.578 7.132 10.634 1.00 92.62 192 PHE A C 1
ATOM 1568 O O . PHE A 1 192 ? -2.109 7.931 11.442 1.00 92.62 192 PHE A O 1
ATOM 1575 N N . VAL A 1 193 ? -2.050 5.917 10.475 1.00 91.19 193 VAL A N 1
ATOM 1576 C CA . VAL A 1 193 ? -0.871 5.450 11.223 1.00 91.19 193 VAL A CA 1
ATOM 1577 C C . VAL A 1 193 ? 0.324 6.370 10.976 1.00 91.19 193 VAL A C 1
ATOM 1579 O O . VAL A 1 193 ? 0.962 6.810 11.930 1.00 91.19 193 VAL A O 1
ATOM 1582 N N . TYR A 1 194 ? 0.600 6.733 9.723 1.00 88.44 194 TYR A N 1
ATOM 1583 C CA . TYR A 1 194 ? 1.681 7.656 9.378 1.00 88.44 194 TYR A CA 1
ATOM 1584 C C . TYR A 1 194 ? 1.561 8.981 10.146 1.00 88.44 194 TYR A C 1
ATOM 1586 O O . TYR A 1 194 ? 2.518 9.423 10.787 1.00 88.44 194 TYR A O 1
ATOM 1594 N N . GLN A 1 195 ? 0.367 9.576 10.158 1.00 86.25 195 GLN A N 1
ATOM 1595 C CA . GLN A 1 195 ? 0.111 10.845 10.834 1.00 86.25 195 GLN A CA 1
ATOM 1596 C C . GLN A 1 195 ? 0.294 10.769 12.360 1.00 86.25 195 GLN A C 1
ATOM 1598 O O . GLN A 1 195 ? 0.825 11.710 12.949 1.00 86.25 195 GLN A O 1
ATOM 1603 N N . TYR A 1 196 ? -0.151 9.689 13.006 1.00 81.62 196 TYR A N 1
ATOM 1604 C CA . TYR A 1 196 ? -0.205 9.602 14.474 1.00 81.62 196 TYR A CA 1
ATOM 1605 C C . TYR A 1 196 ? 0.949 8.820 15.112 1.00 81.62 196 TYR A C 1
ATOM 1607 O O . TYR A 1 196 ? 1.162 8.940 16.316 1.00 81.62 196 TYR A O 1
ATOM 1615 N N . VAL A 1 197 ? 1.701 8.045 14.330 1.00 76.94 197 VAL A N 1
ATOM 1616 C CA . VAL A 1 197 ? 2.843 7.251 14.807 1.00 76.94 197 VAL A CA 1
ATOM 1617 C C . VAL A 1 197 ? 4.154 7.815 14.282 1.00 76.94 197 VAL A C 1
ATOM 1619 O O . VAL A 1 197 ? 5.072 8.040 15.063 1.00 76.94 197 VAL A O 1
ATOM 1622 N N . ILE A 1 198 ? 4.261 8.087 12.979 1.00 70.38 198 ILE A N 1
ATOM 1623 C CA . ILE A 1 198 ? 5.531 8.513 12.365 1.00 70.38 198 ILE A CA 1
ATOM 1624 C C . ILE A 1 198 ? 5.742 10.021 12.520 1.00 70.38 198 ILE A C 1
ATOM 1626 O O . ILE A 1 198 ? 6.839 10.476 12.846 1.00 70.38 198 ILE A O 1
ATOM 1630 N N . CYS A 1 199 ? 4.690 10.818 12.336 1.00 69.94 199 CYS A N 1
ATOM 1631 C CA . CYS A 1 199 ? 4.786 12.267 12.499 1.00 69.94 199 CYS A CA 1
ATOM 1632 C C . CYS A 1 199 ? 4.694 12.744 13.960 1.00 69.94 199 CYS A C 1
ATOM 1634 O O . CYS A 1 199 ? 4.861 13.943 14.197 1.00 69.94 199 CYS A O 1
ATOM 1636 N N . ASP A 1 200 ? 4.462 11.857 14.938 1.00 65.38 200 ASP A N 1
ATOM 1637 C CA . ASP A 1 200 ? 4.408 12.255 16.348 1.00 65.38 200 ASP A CA 1
ATOM 1638 C C . ASP A 1 200 ? 5.784 12.711 16.872 1.00 65.38 200 ASP A C 1
ATOM 1640 O O . ASP A 1 200 ? 6.845 12.144 16.600 1.00 65.38 200 ASP A O 1
ATOM 1644 N N . ALA A 1 201 ? 5.785 13.773 17.676 1.00 51.94 201 ALA A N 1
ATOM 1645 C CA . ALA A 1 201 ? 7.011 14.399 18.163 1.00 51.94 201 ALA A CA 1
ATOM 1646 C C . ALA A 1 201 ? 7.809 13.490 19.122 1.00 51.94 201 ALA A C 1
ATOM 1648 O O . ALA A 1 201 ? 9.001 13.730 19.353 1.00 51.94 201 ALA A O 1
ATOM 1649 N N . LYS A 1 202 ? 7.177 12.463 19.713 1.00 52.09 202 LYS A N 1
ATOM 1650 C CA . LYS A 1 202 ? 7.845 11.504 20.607 1.00 52.09 202 LYS A CA 1
ATOM 1651 C C . LYS A 1 202 ? 8.650 10.455 19.840 1.00 52.09 202 LYS A C 1
ATOM 1653 O O . LYS A 1 202 ? 9.784 10.192 20.241 1.00 52.09 202 LYS A O 1
ATOM 1658 N N . THR A 1 203 ? 8.135 9.915 18.739 1.00 52.59 203 THR A N 1
ATOM 1659 C CA . THR A 1 203 ? 8.850 8.969 17.859 1.00 52.59 203 THR A CA 1
ATOM 1660 C C . THR A 1 203 ? 10.013 9.648 17.141 1.00 52.59 203 THR A C 1
ATOM 1662 O O . THR A 1 203 ? 11.132 9.132 17.183 1.00 52.59 203 THR A O 1
ATOM 1665 N N . GLN A 1 204 ? 9.835 10.887 16.667 1.00 48.56 204 GLN A N 1
ATOM 1666 C CA . GLN A 1 204 ? 10.938 11.683 16.100 1.00 48.56 204 GLN A CA 1
ATOM 1667 C C . GLN A 1 204 ? 12.091 11.927 17.093 1.00 48.56 204 GLN A C 1
ATOM 1669 O O . GLN A 1 204 ? 13.246 12.072 16.695 1.00 48.56 204 GLN A O 1
ATOM 1674 N N . ARG A 1 205 ? 11.821 11.982 18.407 1.00 43.09 205 ARG A N 1
ATOM 1675 C CA . ARG A 1 205 ? 12.870 12.113 19.440 1.00 43.09 205 ARG A CA 1
ATOM 1676 C C . ARG A 1 205 ? 13.642 10.815 19.681 1.00 43.09 205 ARG A C 1
ATOM 1678 O O . ARG A 1 205 ? 14.798 10.895 20.096 1.00 43.09 205 ARG A O 1
ATOM 1685 N N . VAL A 1 206 ? 13.028 9.655 19.448 1.00 50.59 206 VAL A N 1
ATOM 1686 C CA . VAL A 1 206 ? 13.688 8.344 19.551 1.00 50.59 206 VAL A CA 1
ATOM 1687 C C . VAL A 1 206 ? 14.558 8.094 18.317 1.00 50.59 206 VAL A C 1
ATOM 1689 O O . VAL A 1 206 ? 15.723 7.739 18.479 1.00 50.59 206 VAL A O 1
ATOM 1692 N N . GLU A 1 207 ? 14.075 8.407 17.110 1.00 47.00 207 GLU A N 1
ATOM 1693 C CA . GLU A 1 207 ? 14.886 8.352 15.878 1.00 47.00 207 GLU A CA 1
ATOM 1694 C C . GLU A 1 207 ? 16.116 9.273 15.943 1.00 47.00 207 GLU A C 1
ATOM 1696 O O . GLU A 1 207 ? 17.222 8.871 15.584 1.00 47.00 207 GLU A O 1
ATOM 1701 N N . ARG A 1 208 ? 15.970 10.483 16.507 1.00 41.66 208 ARG A N 1
ATOM 1702 C CA . ARG A 1 208 ? 17.098 11.410 16.739 1.00 41.66 208 ARG A CA 1
ATOM 1703 C C . ARG A 1 208 ? 18.197 10.840 17.638 1.00 41.66 208 ARG A C 1
ATOM 1705 O O . ARG A 1 208 ? 19.324 11.316 17.560 1.00 41.66 208 ARG A O 1
ATOM 1712 N N . LYS A 1 209 ? 17.891 9.861 18.495 1.00 40.84 209 LYS A N 1
ATOM 1713 C CA . LYS A 1 209 ? 18.902 9.165 19.306 1.00 40.84 209 LYS A CA 1
ATOM 1714 C C . LYS A 1 209 ? 19.551 7.998 18.558 1.00 40.84 209 LYS A C 1
ATOM 1716 O O . LYS A 1 209 ? 20.684 7.666 18.873 1.00 40.84 209 LYS A O 1
ATOM 1721 N N . GLY A 1 210 ? 18.859 7.403 17.584 1.00 37.81 210 GLY A N 1
ATOM 1722 C CA . GLY A 1 210 ? 19.389 6.323 16.743 1.00 37.81 210 GLY A CA 1
ATOM 1723 C C . GLY A 1 210 ? 20.363 6.800 15.660 1.00 37.81 210 GLY A C 1
ATOM 1724 O O . GLY A 1 210 ? 21.297 6.080 15.338 1.00 37.81 210 GLY A O 1
ATOM 1725 N N . ASN A 1 211 ? 20.198 8.032 15.165 1.00 37.66 211 ASN A N 1
ATOM 1726 C CA . ASN A 1 211 ? 21.089 8.654 14.170 1.00 37.66 211 ASN A CA 1
ATOM 1727 C C . ASN A 1 211 ? 22.261 9.444 14.786 1.00 37.66 211 ASN A C 1
ATOM 1729 O O . ASN A 1 211 ? 22.934 10.198 14.087 1.00 37.66 211 ASN A O 1
ATOM 1733 N N . ALA A 1 212 ? 22.481 9.320 16.096 1.00 34.03 212 ALA A N 1
ATOM 1734 C CA . ALA A 1 212 ? 23.627 9.898 16.788 1.00 34.03 212 ALA A CA 1
ATOM 1735 C C . ALA A 1 212 ? 24.684 8.812 17.040 1.00 34.03 212 ALA A C 1
ATOM 1737 O O . ALA A 1 212 ? 24.950 8.472 18.190 1.00 34.03 212 ALA A O 1
ATOM 1738 N N . PHE A 1 213 ? 25.248 8.264 15.964 1.00 34.19 213 PHE A N 1
ATOM 1739 C CA . PHE A 1 213 ? 26.507 7.518 15.977 1.00 34.19 213 PHE A CA 1
ATOM 1740 C C . PHE A 1 213 ? 27.309 7.854 14.725 1.00 34.19 213 PHE A C 1
ATOM 1742 O O . PHE A 1 213 ? 26.697 7.886 13.634 1.00 34.19 213 PHE A O 1
#

Organism: Mannheimia haemolytica (NCBI:txid75985)

Mean predicted aligned error: 6.94 Å